Protein AF-A0A7W6EA03-F1 (afdb_monomer)

Organism: NCBI:txid1563671

Foldseek 3Di:
DDFLDPDPPTDDDPVVVVVVVVVQVVQLDPDADQQWFQAPVSRGTAHFDLVQWDWDQDPPRWIKIWGAGPVPRGITMDGHDPSNVVVSVLVVDPVDDPVRPDPPPDPPPPDPDPPDPDDPPLDQSQCVVVLVVVVVVCVVDDPVLNVLLVVLVVVLCVQVVNDHLLPDALVSLLSVLVVLLCLCVDPDPSNDDPVSSVSSLVSVLVVLCVQCPDPSNVPYPPCSSVSNDDDPVSNVPRDDDDPDDDDDLVRLLVVLVPQDDPDLVSLLVSLLSLCCQFFVADPQQSLQDAPVQDDLVQQKGFRQLVRGVHVVSDTDMTRTDPGDCSSSVSNDPVPDPPPNRVVSVPVVPPDDDPPPDDPDD

Solvent-accessible surface area (backbone atoms only — not comparable to full-atom values): 21858 Å² total; per-residue (Å²): 136,74,63,53,55,92,57,84,82,74,45,66,56,65,68,62,52,50,51,51,50,51,53,51,57,62,26,52,51,86,80,68,58,74,54,42,39,66,29,78,74,81,55,32,48,38,68,60,56,70,95,55,55,45,76,46,77,43,88,90,82,39,42,32,39,35,36,50,36,88,89,75,64,39,74,31,71,42,76,48,52,72,65,25,48,56,48,53,53,53,69,70,35,91,88,52,61,91,88,71,82,64,88,85,76,69,87,76,69,86,60,100,56,88,82,66,84,68,70,82,73,87,79,60,43,73,45,48,69,57,52,51,55,47,48,65,68,41,65,86,48,56,69,72,57,44,50,53,38,49,53,33,50,50,51,51,33,62,75,50,75,37,59,51,75,78,72,58,49,63,65,60,36,39,52,52,35,49,53,48,51,48,28,46,68,40,93,55,94,70,42,42,52,71,67,57,47,51,48,40,42,52,41,43,31,56,47,44,61,52,45,46,72,36,91,83,27,60,85,42,69,88,60,45,45,62,47,44,66,76,62,70,66,65,64,64,71,40,77,78,76,78,78,78,89,72,80,51,75,68,56,49,48,54,50,58,70,70,49,64,71,87,46,61,68,34,47,40,51,50,32,52,54,30,46,42,69,33,55,68,52,55,69,62,28,58,76,37,62,54,74,93,30,53,38,77,94,73,42,32,36,50,45,48,28,92,75,24,57,31,79,91,58,50,61,49,76,40,62,53,50,97,62,70,63,71,40,57,64,61,64,44,67,94,76,52,83,77,59,54,67,50,59,72,54,60,74,67,75,68,81,77,77,85,75,86,75,77,90,77,129

Sequence (361 aa):
MQKSDKKQPHLFRGAVVNAFHKQRRARTRIHLRPGEVKCTGCKLAVLLEIDTLSERVVGKGTHMCFGSCPECGAHVQKITSQADRDYFDALRNPNTTDDSLHEEIQEDLGGIGKDQETHPPVVWTANDRLIYKWQNYAGRYDEKTVDRHLSAIRLLEETLNGKAYDQLTNHDIGLMREQLKQSLLAANELQRSKSTVAHTASHLTAFLQWLLKQDGYKRLPSDLPDYLKLPKSVYSASLSRKDKDYPTVKEAEALLLEMPIQNLKDHRSKAIFAMAFLCGLRADTLASLRICHFDPAKELIIQDASIVRAKNGKSLNVNWFPIPKTFSNTVDLSRFDAAPLIAFTVTKEINYGTETDGRIS

Mean predicted aligned error: 15.01 Å

Nearest PDB structures (foldseek):
  1pvq-assembly1_B-2  TM=6.149E-01  e=2.331E-03  Punavirus P1
  1pvp-assembly1_A-2  TM=6.163E-01  e=2.331E-03  Punavirus P1
  1pvr-assembly1_B-2  TM=6.308E-01  e=5.164E-03  Punavirus P1
  1pvp-assembly1_B-2  TM=5.841E-01  e=2.331E-03  Punavirus P1
  2hof-assembly1_A-2  TM=5.939E-01  e=1.573E-02  Punavirus P1

pLDDT: mean 77.68, std 18.56, range [26.69, 97.12]

Structure (mmCIF, N/CA/C/O backbone):
data_AF-A0A7W6EA03-F1
#
_entry.id   AF-A0A7W6EA03-F1
#
loop_
_atom_site.group_PDB
_atom_site.id
_atom_site.type_symbol
_atom_site.label_atom_id
_atom_site.label_alt_id
_atom_site.label_comp_id
_atom_site.label_asym_id
_atom_site.label_entity_id
_atom_site.label_seq_id
_atom_site.pdbx_PDB_ins_code
_atom_site.Cartn_x
_atom_site.Cartn_y
_atom_site.Cartn_z
_atom_site.occupancy
_atom_site.B_iso_or_equiv
_atom_site.auth_seq_id
_atom_site.auth_comp_id
_atom_site.auth_asym_id
_atom_site.auth_atom_id
_atom_site.pdbx_PDB_model_num
ATOM 1 N N . MET A 1 1 ? 1.379 -9.860 26.300 1.00 65.75 1 MET A N 1
ATOM 2 C CA . MET A 1 1 ? 0.446 -9.706 25.157 1.00 65.75 1 MET A CA 1
ATOM 3 C C . MET A 1 1 ? -0.868 -9.139 25.684 1.00 65.75 1 MET A C 1
ATOM 5 O O . MET A 1 1 ? -1.503 -9.791 26.502 1.00 65.75 1 MET A O 1
ATOM 9 N N . GLN A 1 2 ? -1.238 -7.914 25.306 1.00 74.25 2 GLN A N 1
ATOM 10 C CA . GLN A 1 2 ? -2.425 -7.235 25.845 1.00 74.25 2 GLN A CA 1
ATOM 11 C C . GLN A 1 2 ? -3.657 -7.518 24.973 1.00 74.25 2 GLN A C 1
ATOM 13 O O . GLN A 1 2 ? -3.586 -7.414 23.749 1.00 74.25 2 GLN A O 1
ATOM 18 N N . LYS A 1 3 ? -4.774 -7.898 25.604 1.00 81.81 3 LYS A N 1
ATOM 19 C CA . LYS A 1 3 ? -6.069 -8.113 24.935 1.00 81.81 3 LYS A CA 1
ATOM 20 C C . LYS A 1 3 ? -6.701 -6.760 24.599 1.00 81.81 3 LYS A C 1
ATOM 22 O O . LYS A 1 3 ? -6.630 -5.850 25.424 1.00 81.81 3 LYS A O 1
ATOM 27 N N . SER A 1 4 ? -7.362 -6.639 23.446 1.00 81.81 4 SER A N 1
ATOM 28 C CA . SER A 1 4 ? -8.087 -5.410 23.083 1.00 81.81 4 SER A CA 1
ATOM 29 C C . SER A 1 4 ? -9.278 -5.147 24.013 1.00 81.81 4 SER A C 1
ATOM 31 O O . SER A 1 4 ? -9.576 -3.997 24.324 1.00 81.81 4 SER A O 1
ATOM 33 N N . ASP A 1 5 ? -9.942 -6.203 24.490 1.00 84.94 5 ASP A N 1
ATOM 34 C CA . ASP A 1 5 ? -10.992 -6.119 25.504 1.00 84.94 5 ASP A CA 1
ATOM 35 C C . ASP A 1 5 ? -11.129 -7.423 26.315 1.00 84.94 5 ASP A C 1
ATOM 37 O O . ASP A 1 5 ? -10.373 -8.383 26.144 1.00 84.94 5 ASP A O 1
ATOM 41 N N . LYS A 1 6 ? -12.104 -7.453 27.233 1.00 85.81 6 LYS A N 1
ATOM 42 C CA . LYS A 1 6 ? -12.400 -8.618 28.082 1.00 85.81 6 LYS A CA 1
ATOM 43 C C . LYS A 1 6 ? -13.345 -9.640 27.429 1.00 85.81 6 LYS A C 1
ATOM 45 O O . LYS A 1 6 ? -13.601 -10.679 28.030 1.00 85.81 6 LYS A O 1
ATOM 50 N N . LYS A 1 7 ? -13.885 -9.367 26.236 1.00 84.75 7 LYS A N 1
ATOM 51 C CA . LYS A 1 7 ? -14.900 -10.217 25.589 1.00 84.75 7 LYS A CA 1
ATOM 52 C C . LYS A 1 7 ? -14.250 -11.435 24.914 1.00 84.75 7 LYS A C 1
ATOM 54 O O . LYS A 1 7 ? -13.056 -11.424 24.600 1.00 84.75 7 LYS A O 1
ATOM 59 N N . GLN A 1 8 ? -15.045 -12.482 24.691 1.00 80.88 8 GLN A N 1
ATOM 60 C CA . GLN A 1 8 ? -14.646 -13.688 23.959 1.00 80.88 8 GLN A CA 1
ATOM 61 C C . GLN A 1 8 ? -15.314 -13.732 22.566 1.00 80.88 8 GLN A C 1
ATOM 63 O O . GLN A 1 8 ? -16.460 -13.293 22.450 1.00 80.88 8 GLN A O 1
ATOM 68 N N . PRO A 1 9 ? -14.622 -14.215 21.513 1.00 86.56 9 PRO A N 1
ATOM 69 C CA . PRO A 1 9 ? -13.202 -14.585 21.494 1.00 86.56 9 PRO A CA 1
ATOM 70 C C . PRO A 1 9 ? -12.295 -13.370 21.756 1.00 86.56 9 PRO A C 1
ATOM 72 O O . PRO A 1 9 ? -12.668 -12.224 21.466 1.00 86.56 9 PRO A O 1
ATOM 75 N N . HIS A 1 10 ? -11.143 -13.617 22.387 1.00 85.44 10 HIS A N 1
ATOM 76 C CA . HIS A 1 10 ? -10.184 -12.567 22.730 1.00 85.44 10 HIS A CA 1
ATOM 77 C C . HIS A 1 10 ? -9.531 -12.020 21.466 1.00 85.44 10 HIS A C 1
ATOM 79 O O . HIS A 1 10 ? -8.983 -12.777 20.673 1.00 85.44 10 HIS A O 1
ATOM 85 N N . LEU A 1 11 ? -9.568 -10.699 21.303 1.00 85.44 11 LEU A N 1
ATOM 86 C CA . LEU A 1 11 ? -8.958 -10.038 20.159 1.00 85.44 11 LEU A CA 1
ATOM 87 C C . LEU A 1 11 ? -7.581 -9.491 20.536 1.00 85.44 11 LEU A C 1
ATOM 89 O O . LEU A 1 11 ? -7.416 -8.856 21.582 1.00 85.44 11 LEU A O 1
ATOM 93 N N . PHE A 1 12 ? -6.616 -9.723 19.652 1.00 83.44 12 PHE A N 1
ATOM 94 C CA . PHE A 1 12 ? -5.260 -9.202 19.746 1.00 83.44 12 PHE A CA 1
ATOM 95 C C . PHE A 1 12 ? -4.896 -8.488 18.448 1.00 83.44 12 PHE A C 1
ATOM 97 O O . PHE A 1 12 ? -5.299 -8.899 17.360 1.00 83.44 12 PHE A O 1
ATOM 104 N N . ARG A 1 13 ? -4.092 -7.429 18.543 1.00 78.38 13 ARG A N 1
ATOM 105 C CA . ARG A 1 13 ? -3.570 -6.741 17.359 1.00 78.38 13 ARG A CA 1
ATOM 106 C C . ARG A 1 13 ? -2.431 -7.538 16.737 1.00 78.38 13 ARG A C 1
ATOM 108 O O . ARG A 1 13 ? -1.462 -7.852 17.426 1.00 78.38 13 ARG A O 1
ATOM 115 N N . GLY A 1 14 ? -2.499 -7.762 15.424 1.00 74.88 14 GLY A N 1
ATOM 116 C CA . GLY A 1 14 ? -1.479 -8.499 14.667 1.00 74.88 14 GLY A CA 1
ATOM 117 C C . GLY A 1 14 ? -0.060 -7.962 14.867 1.00 74.88 14 GLY A C 1
ATOM 118 O O . GLY A 1 14 ? 0.856 -8.745 15.069 1.00 74.88 14 GLY A O 1
ATOM 119 N N . ALA A 1 15 ? 0.129 -6.639 14.927 1.00 70.12 15 ALA A N 1
ATOM 120 C CA . ALA A 1 15 ? 1.444 -6.044 15.187 1.00 70.12 15 ALA A CA 1
ATOM 121 C C . ALA A 1 15 ? 2.031 -6.456 16.552 1.00 70.12 15 ALA A C 1
ATOM 123 O O . ALA A 1 15 ? 3.207 -6.797 16.635 1.00 70.12 15 ALA A O 1
ATOM 124 N N . VAL A 1 16 ? 1.206 -6.502 17.605 1.00 72.31 16 VAL A N 1
ATOM 125 C CA . VAL A 1 16 ? 1.626 -6.937 18.950 1.00 72.31 16 VAL A CA 1
ATOM 126 C C . VAL A 1 16 ? 1.934 -8.433 18.963 1.00 72.31 16 VAL A C 1
ATOM 128 O O . VAL A 1 16 ? 2.906 -8.859 19.581 1.00 72.31 16 VAL A O 1
ATOM 131 N N . VAL A 1 17 ? 1.136 -9.229 18.248 1.00 77.12 17 VAL A N 1
ATOM 132 C CA . VAL A 1 17 ? 1.357 -10.674 18.083 1.00 77.12 17 VAL A CA 1
ATOM 133 C C . VAL A 1 17 ? 2.675 -10.926 17.343 1.00 77.12 17 VAL A C 1
ATOM 135 O O . VAL A 1 17 ? 3.517 -11.692 17.803 1.00 77.12 17 VAL A O 1
ATOM 138 N N . ASN A 1 18 ? 2.908 -10.215 16.242 1.00 73.00 18 ASN A N 1
ATOM 139 C CA . ASN A 1 18 ? 4.120 -10.319 15.436 1.00 73.00 18 ASN A CA 1
ATOM 140 C C . ASN A 1 18 ? 5.360 -9.861 16.204 1.00 73.00 18 ASN A C 1
ATOM 142 O O . ASN A 1 18 ? 6.386 -10.539 16.144 1.00 73.00 18 ASN A O 1
ATOM 146 N N . ALA A 1 19 ? 5.268 -8.758 16.952 1.00 72.25 19 ALA A N 1
ATOM 147 C CA . ALA A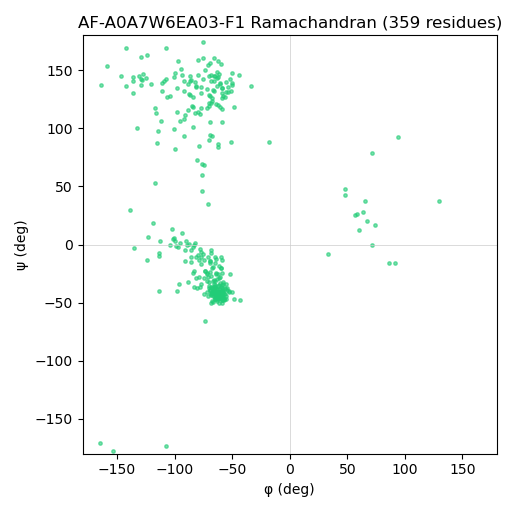 1 19 ? 6.335 -8.296 17.835 1.00 72.25 19 ALA A CA 1
ATOM 148 C C . ALA A 1 19 ? 6.659 -9.355 18.897 1.00 72.25 19 ALA A C 1
ATOM 150 O O . ALA A 1 19 ? 7.821 -9.725 19.057 1.00 72.25 19 ALA A O 1
ATOM 151 N N . PHE A 1 20 ? 5.635 -9.933 19.530 1.00 76.06 20 PHE A N 1
ATOM 152 C CA . PHE A 1 20 ? 5.792 -11.030 20.483 1.00 76.06 20 PHE A CA 1
ATOM 153 C C . PHE A 1 20 ? 6.469 -12.261 19.853 1.00 76.06 20 PHE A C 1
ATOM 155 O O . PHE A 1 20 ? 7.421 -12.797 20.420 1.00 76.06 20 PHE A O 1
ATOM 162 N N . HIS A 1 21 ? 6.064 -12.688 18.652 1.00 74.69 21 HIS A N 1
ATOM 163 C CA . HIS A 1 21 ? 6.721 -13.799 17.951 1.00 74.69 21 HIS A CA 1
ATOM 164 C C . HIS A 1 21 ? 8.147 -13.465 17.505 1.00 74.69 21 HIS A C 1
ATOM 166 O O . HIS A 1 21 ? 9.018 -14.333 17.550 1.00 74.69 21 HIS A O 1
ATOM 172 N N . LYS A 1 22 ? 8.419 -12.230 17.068 1.00 75.00 22 LYS A N 1
ATOM 173 C CA . LYS A 1 22 ? 9.773 -11.773 16.718 1.00 75.00 22 LYS A CA 1
ATOM 174 C C . LYS A 1 22 ? 10.679 -11.816 17.949 1.00 75.00 22 LYS A C 1
ATOM 176 O O . LYS A 1 22 ? 11.756 -12.401 17.877 1.00 75.00 22 LYS A O 1
ATOM 181 N N . GLN A 1 23 ? 10.203 -11.301 19.081 1.00 73.69 23 GLN A N 1
ATOM 182 C CA . GLN A 1 23 ? 10.904 -11.354 20.362 1.00 73.69 23 GLN A CA 1
ATOM 183 C C . GLN A 1 23 ? 11.141 -12.802 20.813 1.00 73.69 23 GLN A C 1
ATOM 185 O O . GLN A 1 23 ? 12.257 -13.158 21.185 1.00 73.69 23 GLN A O 1
ATOM 190 N N . ARG A 1 24 ? 10.134 -13.681 20.707 1.00 75.62 24 ARG A N 1
ATOM 191 C CA . ARG A 1 24 ? 10.306 -15.104 21.035 1.00 75.62 24 ARG A CA 1
ATOM 192 C C . ARG A 1 24 ? 11.316 -15.803 20.134 1.00 75.62 24 ARG A C 1
ATOM 194 O O . ARG A 1 24 ? 12.165 -16.522 20.648 1.00 75.62 24 ARG A O 1
ATOM 201 N N . ARG A 1 25 ? 11.288 -15.561 18.820 1.00 75.75 25 ARG A N 1
ATOM 202 C CA . ARG A 1 25 ? 12.294 -16.098 17.887 1.00 75.75 25 ARG A CA 1
ATOM 203 C C . ARG A 1 25 ? 13.699 -15.601 18.226 1.00 75.75 25 ARG A C 1
ATOM 205 O O . ARG A 1 25 ? 14.623 -16.408 18.262 1.00 75.75 25 ARG A O 1
ATOM 212 N N . ALA A 1 26 ? 13.862 -14.326 18.574 1.00 73.75 26 ALA A N 1
ATOM 213 C CA . ALA A 1 26 ? 15.146 -13.805 19.045 1.00 73.75 26 ALA A CA 1
ATOM 214 C C . ALA A 1 26 ? 15.639 -14.538 20.308 1.00 73.75 26 ALA A C 1
ATOM 216 O O . ALA A 1 26 ? 16.814 -14.874 20.404 1.00 73.75 26 ALA A O 1
ATOM 217 N N . ARG A 1 27 ? 14.740 -14.905 21.227 1.00 73.62 27 ARG A N 1
ATOM 218 C CA . ARG A 1 27 ? 15.073 -15.704 22.420 1.00 73.62 27 ARG A CA 1
ATOM 219 C C . ARG A 1 27 ? 15.311 -17.191 22.135 1.00 73.62 27 ARG A C 1
ATOM 221 O O . ARG A 1 27 ? 15.775 -17.919 23.004 1.00 73.62 27 ARG A O 1
ATOM 228 N N . THR A 1 28 ? 15.049 -17.691 20.929 1.00 72.94 28 THR A N 1
ATOM 229 C CA . THR A 1 28 ? 15.414 -19.074 20.559 1.00 72.94 28 THR A CA 1
ATOM 230 C C . THR A 1 28 ? 16.863 -19.225 20.097 1.00 72.94 28 THR A C 1
ATOM 232 O O . THR A 1 28 ? 17.285 -20.357 19.854 1.00 72.94 28 THR A O 1
ATOM 235 N N . ARG A 1 29 ? 17.645 -18.134 20.057 1.00 68.94 29 ARG A N 1
ATOM 236 C CA . ARG A 1 29 ? 19.073 -18.139 19.697 1.00 68.94 29 ARG A CA 1
ATOM 237 C C . ARG A 1 29 ? 19.869 -19.193 20.485 1.00 68.94 29 ARG A C 1
ATOM 239 O O . ARG A 1 29 ? 19.534 -19.547 21.620 1.00 68.94 29 ARG A O 1
ATOM 246 N N . ILE A 1 30 ? 20.889 -19.729 19.814 1.00 66.44 30 ILE A N 1
ATOM 247 C CA . ILE A 1 30 ? 21.818 -20.739 20.347 1.00 66.44 30 ILE A CA 1
ATOM 248 C C . ILE A 1 30 ? 22.921 -20.059 21.171 1.00 66.44 30 ILE A C 1
ATOM 250 O O . ILE A 1 30 ? 23.316 -20.577 22.208 1.00 66.44 30 ILE A O 1
ATOM 254 N N . HIS A 1 31 ? 23.368 -18.878 20.738 1.00 77.12 31 HIS A N 1
ATOM 255 C CA . HIS A 1 31 ? 24.339 -18.062 21.459 1.00 77.12 31 HIS A CA 1
ATOM 256 C C . HIS A 1 31 ? 23.634 -17.295 22.582 1.00 77.12 31 HIS A C 1
ATOM 258 O O . HIS A 1 31 ? 22.772 -16.460 22.305 1.00 77.12 31 HIS A O 1
ATOM 264 N N . LEU A 1 32 ? 23.983 -17.625 23.826 1.00 77.56 32 LEU A N 1
ATOM 265 C CA . LEU A 1 32 ? 23.470 -16.995 25.043 1.00 77.56 32 LEU A CA 1
ATOM 266 C C . LEU A 1 32 ? 24.384 -15.839 25.451 1.00 77.56 32 LEU A C 1
ATOM 268 O O . LEU A 1 32 ? 25.607 -15.968 25.366 1.00 77.56 32 LEU A O 1
ATOM 272 N N . ARG A 1 33 ? 23.802 -14.739 25.926 1.00 77.94 33 ARG A N 1
ATOM 273 C CA . ARG A 1 33 ? 24.557 -13.652 26.565 1.00 77.94 33 ARG A CA 1
ATOM 274 C C . ARG A 1 33 ? 24.994 -14.062 27.985 1.00 77.94 33 ARG A C 1
ATOM 276 O O . ARG A 1 33 ? 24.410 -14.997 28.552 1.00 77.94 33 ARG A O 1
ATOM 283 N N . PRO A 1 34 ? 26.005 -13.397 28.577 1.00 75.69 34 PRO A N 1
ATOM 284 C CA . PRO A 1 34 ? 26.282 -13.532 30.005 1.00 75.69 34 PRO A CA 1
ATOM 285 C C . PRO A 1 34 ? 25.003 -13.296 30.822 1.00 75.69 34 PRO A C 1
ATOM 287 O O . PRO A 1 34 ? 24.240 -12.382 30.522 1.00 75.69 34 PRO A O 1
ATOM 290 N N . GLY A 1 35 ? 24.716 -14.179 31.778 1.00 75.31 35 GLY A N 1
ATOM 291 C CA . GLY A 1 35 ? 23.491 -14.143 32.588 1.00 75.31 35 GLY A CA 1
ATOM 292 C C . GLY A 1 35 ? 22.263 -14.847 31.987 1.00 75.31 35 GLY A C 1
ATOM 293 O O . GLY A 1 35 ? 21.329 -15.176 32.720 1.00 75.31 35 GLY A O 1
ATOM 294 N N . GLU A 1 36 ? 22.256 -15.165 30.687 1.00 83.00 36 GLU A N 1
ATOM 295 C CA . GLU A 1 36 ? 21.154 -15.906 30.059 1.00 83.00 36 GLU A CA 1
ATOM 296 C C . GLU A 1 36 ? 21.329 -17.425 30.188 1.00 83.00 36 GLU A C 1
ATOM 298 O O . GLU A 1 36 ? 22.415 -17.980 29.990 1.00 83.00 36 GLU A O 1
ATOM 303 N N . VAL A 1 37 ? 20.224 -18.125 30.438 1.00 83.69 37 VAL A N 1
ATOM 304 C CA . VAL A 1 37 ? 20.142 -19.586 30.502 1.00 83.69 37 VAL A CA 1
ATOM 305 C C . VAL A 1 37 ? 19.154 -20.097 29.461 1.00 83.69 37 VAL A C 1
ATOM 307 O O . VAL A 1 37 ? 18.067 -19.549 29.283 1.00 83.69 37 VAL A O 1
ATOM 310 N N . LYS A 1 38 ? 19.499 -21.193 28.778 1.00 85.06 38 LYS A N 1
ATOM 311 C CA . LYS A 1 38 ? 18.553 -21.897 27.909 1.00 85.06 38 LYS A CA 1
ATOM 312 C C . LYS A 1 38 ? 17.614 -22.743 28.765 1.00 85.06 38 LYS A C 1
ATOM 314 O O . LYS A 1 38 ? 18.035 -23.729 29.363 1.00 85.06 38 LYS A O 1
ATOM 319 N N . CYS A 1 39 ? 16.336 -22.388 28.808 1.00 83.62 39 CYS A N 1
ATOM 320 C CA . CYS A 1 39 ? 15.350 -23.180 29.527 1.00 83.62 39 CYS A CA 1
ATOM 321 C C . CYS A 1 39 ? 15.099 -24.515 28.814 1.00 83.62 39 CYS A C 1
ATOM 323 O O . CYS A 1 39 ? 14.781 -24.541 27.627 1.00 83.62 39 CYS A O 1
ATOM 325 N N . THR A 1 40 ? 15.182 -25.627 29.538 1.00 81.62 40 THR A N 1
ATOM 326 C CA . THR A 1 40 ? 14.899 -26.972 29.008 1.00 81.62 40 THR A CA 1
ATOM 327 C C . THR A 1 40 ? 13.409 -27.202 28.742 1.00 81.62 40 THR A C 1
ATOM 329 O O . THR A 1 40 ? 13.067 -27.950 27.831 1.00 81.62 40 THR A O 1
ATOM 332 N N . GLY A 1 41 ? 12.527 -26.520 29.484 1.00 81.69 41 GLY A N 1
ATOM 333 C CA . GLY A 1 41 ? 11.074 -26.573 29.301 1.00 81.69 41 GLY A CA 1
ATOM 334 C C . GLY A 1 41 ? 10.603 -25.812 28.059 1.00 81.69 41 GLY A C 1
ATOM 335 O O . GLY A 1 41 ? 10.108 -26.411 27.108 1.00 81.69 41 GLY A O 1
ATOM 336 N N . CYS A 1 42 ? 10.770 -24.484 28.037 1.00 81.62 42 CYS A N 1
ATOM 337 C CA . CYS A 1 42 ? 10.266 -23.642 26.943 1.00 81.62 42 CYS A CA 1
ATOM 338 C C . CYS A 1 42 ? 11.260 -23.423 25.788 1.00 81.62 42 CYS A C 1
ATOM 340 O O . CYS A 1 42 ? 10.897 -22.805 24.788 1.00 81.62 42 CYS A O 1
ATOM 342 N N . LYS A 1 43 ? 12.507 -23.909 25.901 1.00 81.94 43 LYS A N 1
ATOM 343 C CA . LYS A 1 43 ? 13.594 -23.739 24.910 1.00 81.94 43 LYS A CA 1
ATOM 344 C C . LYS A 1 43 ? 13.983 -22.280 24.625 1.00 81.94 43 LYS A C 1
ATOM 346 O O . LYS A 1 43 ? 14.732 -22.011 23.681 1.00 81.94 43 LYS A O 1
ATOM 351 N N . LEU A 1 44 ? 13.517 -21.330 25.434 1.00 83.94 44 LEU A N 1
ATOM 352 C CA . LEU A 1 44 ? 13.886 -19.918 25.336 1.00 83.94 44 LEU A CA 1
ATOM 353 C C . LEU A 1 44 ? 15.171 -19.645 26.125 1.00 83.94 44 LEU A C 1
ATOM 355 O O . LEU A 1 44 ? 15.407 -20.250 27.168 1.00 83.94 44 LEU A O 1
ATOM 359 N N . ALA A 1 45 ? 15.993 -18.736 25.613 1.00 85.19 45 ALA A N 1
ATOM 360 C CA . ALA A 1 45 ? 17.001 -18.032 26.386 1.00 85.19 45 ALA A CA 1
ATOM 361 C C . ALA A 1 45 ? 16.267 -17.075 27.331 1.00 85.19 45 ALA A C 1
ATOM 363 O O . ALA A 1 45 ? 15.451 -16.262 26.884 1.00 85.19 45 ALA A O 1
ATOM 364 N N . VAL A 1 46 ? 16.495 -17.241 28.629 1.00 81.31 46 VAL A N 1
ATOM 365 C CA . VAL A 1 46 ? 15.867 -16.453 29.689 1.00 81.31 46 VAL A CA 1
ATOM 366 C C . VAL A 1 46 ? 16.936 -15.901 30.613 1.00 81.31 46 VAL A C 1
ATOM 368 O O . VAL A 1 46 ? 17.906 -16.595 30.915 1.00 81.31 46 VAL A O 1
ATOM 371 N N . LEU A 1 47 ? 16.747 -14.664 31.061 1.00 80.12 47 LEU A N 1
ATOM 372 C CA . LEU A 1 47 ? 17.529 -14.101 32.151 1.00 80.12 47 LEU A CA 1
ATOM 373 C C . LEU A 1 47 ? 16.926 -14.598 33.466 1.00 80.12 47 LEU A C 1
ATOM 375 O O . LEU A 1 47 ? 15.701 -14.660 33.599 1.00 80.12 47 LEU A O 1
ATOM 379 N N . LEU A 1 48 ? 17.774 -15.022 34.395 1.00 72.12 48 LEU A N 1
ATOM 380 C CA . LEU A 1 48 ? 17.329 -15.451 35.715 1.00 72.12 48 LEU A CA 1
ATOM 381 C C . LEU A 1 48 ? 17.110 -14.234 36.612 1.00 72.12 48 LEU A C 1
ATOM 383 O O . LEU A 1 48 ? 17.952 -13.342 36.648 1.00 72.12 48 LEU A O 1
ATOM 387 N N . GLU A 1 49 ? 16.012 -14.224 37.365 1.00 66.88 49 GLU A N 1
ATOM 388 C CA . GLU A 1 49 ? 15.830 -13.251 38.442 1.00 66.88 49 GLU A CA 1
ATOM 389 C C . GLU A 1 49 ? 16.840 -13.550 39.555 1.00 66.88 49 GLU A C 1
ATOM 391 O O . GLU A 1 49 ? 16.907 -14.683 40.046 1.00 66.88 49 GLU A O 1
ATOM 396 N N . ILE A 1 50 ? 17.625 -12.541 39.941 1.00 67.44 50 ILE A N 1
ATOM 397 C CA . ILE A 1 50 ? 18.745 -12.657 40.894 1.00 67.44 50 ILE A CA 1
ATOM 398 C C . ILE A 1 50 ? 18.275 -13.244 42.228 1.00 67.44 50 ILE A C 1
ATOM 400 O O . ILE A 1 50 ? 18.951 -14.102 42.796 1.00 67.44 50 ILE A O 1
ATOM 404 N N . ASP A 1 51 ? 17.078 -12.858 42.674 1.00 66.94 51 ASP A N 1
ATOM 405 C CA . ASP A 1 51 ? 16.464 -13.319 43.925 1.00 66.94 51 ASP A CA 1
ATOM 406 C C . ASP A 1 51 ? 16.167 -14.824 43.932 1.00 66.94 51 ASP A C 1
ATOM 408 O O . ASP A 1 51 ? 16.108 -15.459 44.984 1.00 66.94 51 ASP A O 1
ATOM 412 N N . THR A 1 52 ? 16.011 -15.423 42.750 1.00 66.62 52 THR A N 1
ATOM 413 C CA . THR A 1 52 ? 15.758 -16.861 42.585 1.00 66.62 52 THR A CA 1
ATOM 414 C C . THR A 1 52 ? 17.027 -17.660 42.281 1.00 66.62 52 THR A C 1
ATOM 416 O O . THR A 1 52 ? 16.967 -18.887 42.150 1.00 66.62 52 THR A O 1
ATOM 419 N N . LEU A 1 53 ? 18.176 -16.983 42.158 1.00 74.81 53 LEU A N 1
ATOM 420 C CA . LEU A 1 53 ? 19.429 -17.570 41.707 1.00 74.81 53 LEU A CA 1
ATOM 421 C C . LEU A 1 53 ? 20.222 -18.160 42.876 1.00 74.81 53 LEU A C 1
ATOM 423 O O . LEU A 1 53 ? 20.726 -17.452 43.751 1.00 74.81 53 LEU A O 1
ATOM 427 N N . SER A 1 54 ? 20.396 -19.480 42.838 1.00 76.69 54 SER A N 1
ATOM 428 C CA . SER A 1 54 ? 21.267 -20.216 43.757 1.00 76.69 54 SER A CA 1
ATOM 429 C C . SER A 1 54 ? 22.480 -20.763 43.014 1.00 76.69 54 SER A C 1
ATOM 431 O O . SER A 1 54 ? 22.348 -21.353 41.944 1.00 76.69 54 SER A O 1
ATOM 433 N N . GLU A 1 55 ? 23.674 -20.567 43.567 1.00 78.19 55 GLU A N 1
ATOM 434 C CA . GLU A 1 55 ? 24.925 -21.050 42.979 1.00 78.19 55 GLU A CA 1
ATOM 435 C C . GLU A 1 55 ? 25.495 -22.202 43.808 1.00 78.19 55 GLU A C 1
ATOM 437 O O . GLU A 1 55 ? 25.434 -22.197 45.040 1.00 78.19 55 GLU A O 1
ATOM 442 N N . ARG A 1 56 ? 26.046 -23.215 43.137 1.00 81.25 56 ARG A N 1
ATOM 443 C CA . ARG A 1 56 ? 26.805 -24.293 43.776 1.00 81.25 56 ARG A CA 1
ATOM 444 C C . ARG A 1 56 ? 28.063 -24.594 42.980 1.00 81.25 56 ARG A C 1
ATOM 446 O O . ARG A 1 56 ? 28.051 -24.600 41.751 1.00 81.25 56 ARG A O 1
ATOM 453 N N . VAL A 1 57 ? 29.132 -24.924 43.696 1.00 79.38 57 VAL A N 1
ATOM 454 C CA 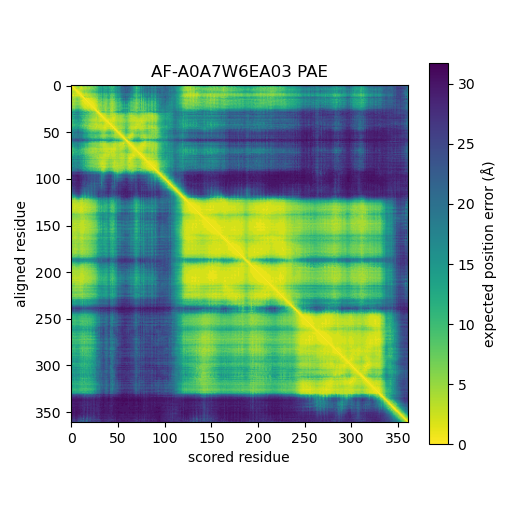. VAL A 1 57 ? 30.348 -25.471 43.093 1.00 79.38 57 VAL A CA 1
ATOM 455 C C . VAL A 1 57 ? 30.163 -26.976 42.925 1.00 79.38 57 VAL A C 1
ATOM 457 O O . VAL A 1 57 ? 29.974 -27.709 43.895 1.00 79.38 57 VAL A O 1
ATOM 460 N N . VAL A 1 58 ? 30.198 -27.434 41.681 1.00 74.62 58 VAL A N 1
ATOM 461 C CA . VAL A 1 58 ? 30.190 -28.846 41.298 1.00 74.62 58 VAL A CA 1
ATOM 462 C C . VAL A 1 58 ? 31.648 -29.299 41.107 1.00 74.62 58 VAL A C 1
ATOM 464 O O . VAL A 1 58 ? 32.529 -28.487 40.817 1.00 74.62 58 VAL A O 1
ATOM 467 N N . GLY A 1 59 ? 31.932 -30.585 41.348 1.00 65.25 59 GLY A N 1
ATOM 468 C CA . GLY A 1 59 ? 33.291 -31.142 41.451 1.00 65.25 59 GLY A CA 1
ATOM 469 C C . GLY A 1 59 ? 34.287 -30.662 40.380 1.00 65.25 59 GLY A C 1
ATOM 470 O O . GLY A 1 59 ? 33.920 -30.452 39.228 1.00 65.25 59 GLY A O 1
ATOM 471 N N . LYS A 1 60 ? 35.565 -30.522 40.776 1.00 69.88 60 LYS A N 1
ATOM 472 C CA . LYS A 1 60 ? 36.649 -29.839 40.029 1.00 69.88 60 LYS A CA 1
ATOM 473 C C . LYS A 1 60 ? 36.446 -28.320 39.850 1.00 69.88 60 LYS A C 1
ATOM 475 O O . LYS A 1 60 ? 36.788 -27.778 38.806 1.00 69.88 60 LYS A O 1
ATOM 480 N N . GLY A 1 61 ? 35.900 -27.629 40.856 1.00 74.69 61 GLY A N 1
ATOM 481 C CA . GLY A 1 61 ? 35.853 -26.156 40.888 1.00 74.69 61 GLY A CA 1
ATOM 482 C C . GLY A 1 61 ? 34.953 -25.513 39.826 1.00 74.69 61 GLY A C 1
ATOM 483 O O . GLY A 1 61 ? 35.134 -24.346 39.496 1.00 74.69 61 GLY A O 1
ATOM 484 N N . THR A 1 62 ? 34.006 -26.266 39.260 1.00 80.06 62 THR A N 1
ATOM 485 C CA . THR A 1 62 ? 33.084 -25.761 38.236 1.00 80.06 62 THR A CA 1
ATOM 486 C C . THR A 1 62 ? 31.879 -25.118 38.908 1.00 80.06 62 THR A C 1
ATOM 488 O O . THR A 1 62 ? 31.235 -25.740 39.748 1.00 80.06 62 THR A O 1
ATOM 491 N N . HIS A 1 63 ? 31.548 -23.890 38.532 1.00 82.88 63 HIS A N 1
ATOM 492 C CA . HIS A 1 63 ? 30.414 -23.165 39.095 1.00 82.88 63 HIS A CA 1
ATOM 493 C C . HIS A 1 63 ? 29.135 -23.459 38.305 1.00 82.88 63 HIS A C 1
ATOM 495 O O . HIS A 1 63 ? 29.152 -23.548 37.076 1.00 82.88 63 HIS A O 1
ATOM 501 N N . MET A 1 64 ? 28.020 -23.652 39.007 1.00 85.56 64 MET A N 1
ATOM 502 C CA . MET A 1 64 ? 26.717 -23.902 38.399 1.00 85.56 64 MET A CA 1
ATOM 503 C C . MET A 1 64 ? 25.644 -23.080 39.103 1.00 85.56 64 MET A C 1
ATOM 505 O O . MET A 1 64 ? 25.541 -23.117 40.330 1.00 85.56 64 MET A O 1
ATOM 509 N N . CYS A 1 65 ? 24.827 -22.369 38.328 1.00 84.62 65 CYS A N 1
ATOM 510 C CA . CYS A 1 65 ? 23.656 -21.669 38.837 1.00 84.62 65 CYS A CA 1
ATOM 511 C C . CYS A 1 65 ? 22.379 -22.469 38.577 1.00 84.62 65 CYS A C 1
ATOM 513 O O . CYS A 1 65 ? 22.256 -23.173 37.570 1.00 84.62 65 CYS A O 1
ATOM 515 N N . PHE A 1 66 ? 21.431 -22.327 39.496 1.00 84.12 66 PHE A N 1
ATOM 516 C CA . PHE A 1 66 ? 20.101 -22.913 39.458 1.00 84.12 66 PHE A CA 1
ATOM 517 C C . PHE A 1 66 ? 19.069 -21.820 39.707 1.00 84.12 66 PHE A C 1
ATOM 519 O O . PHE A 1 66 ? 19.269 -20.951 40.558 1.00 84.12 66 PHE A O 1
ATOM 526 N N . GLY A 1 67 ? 17.946 -21.901 39.006 1.00 85.19 67 GLY A N 1
ATOM 527 C CA . GLY A 1 67 ? 16.832 -20.979 39.183 1.00 85.19 67 GLY A CA 1
ATOM 528 C C . GLY A 1 67 ? 15.557 -21.501 38.540 1.00 85.19 67 GLY A C 1
ATOM 529 O O . GLY A 1 67 ? 15.483 -22.649 38.088 1.00 85.19 67 GLY A O 1
ATOM 530 N N . SER A 1 68 ? 14.550 -20.638 38.484 1.00 83.25 68 SER A N 1
ATOM 531 C CA . SER A 1 68 ? 13.282 -20.928 37.815 1.00 83.25 68 SER A CA 1
ATOM 532 C C . SER A 1 68 ? 13.149 -20.074 36.562 1.00 83.25 68 SER A C 1
ATOM 534 O O . SER A 1 68 ? 13.491 -18.896 36.554 1.00 83.25 68 SER A O 1
ATOM 536 N N . CYS A 1 69 ? 12.651 -20.664 35.479 1.00 82.31 69 CYS A N 1
ATOM 537 C CA . CYS A 1 69 ? 12.378 -19.924 34.256 1.00 82.31 69 CYS A CA 1
ATOM 538 C C . CYS A 1 69 ? 11.206 -18.950 34.481 1.00 82.31 69 CYS A C 1
ATOM 540 O O . CYS A 1 69 ? 10.101 -19.429 34.743 1.00 82.31 69 CYS A O 1
ATOM 542 N N . PRO A 1 70 ? 11.373 -17.630 34.280 1.00 79.06 70 PRO A N 1
ATOM 543 C CA . PRO A 1 70 ? 10.290 -16.661 34.489 1.00 79.06 70 PRO A CA 1
ATOM 544 C C . PRO A 1 70 ? 9.129 -16.829 33.491 1.00 79.06 70 PRO A C 1
ATOM 546 O O . PRO A 1 70 ? 8.013 -16.386 33.732 1.00 79.06 70 PRO A O 1
ATOM 549 N N . GLU A 1 71 ? 9.365 -17.503 32.360 1.00 79.31 71 GLU A N 1
ATOM 550 C CA . GLU A 1 71 ? 8.355 -17.696 31.310 1.00 79.31 71 GLU A CA 1
ATOM 551 C C . GLU A 1 71 ? 7.480 -18.941 31.517 1.00 79.31 71 GLU A C 1
ATOM 553 O O . GLU A 1 71 ? 6.329 -18.957 31.084 1.00 79.31 71 GLU A O 1
ATOM 558 N N . CYS A 1 72 ? 8.018 -20.016 32.101 1.00 81.94 72 CYS A N 1
ATOM 559 C CA . CYS A 1 72 ? 7.296 -21.294 32.210 1.00 81.94 72 CYS A CA 1
ATOM 560 C C . CYS A 1 72 ? 7.389 -21.972 33.580 1.00 81.94 72 CYS A C 1
ATOM 562 O O . CYS A 1 72 ? 6.799 -23.033 33.763 1.00 81.94 72 CYS A O 1
ATOM 564 N N . GLY A 1 73 ? 8.143 -21.407 34.523 1.00 81.44 73 GLY A N 1
ATOM 565 C CA . GLY A 1 73 ? 8.340 -21.960 35.863 1.00 81.44 73 GLY A CA 1
ATOM 566 C C . GLY A 1 73 ? 9.213 -23.217 35.925 1.00 81.44 73 GLY A C 1
ATOM 567 O O . GLY A 1 73 ? 9.436 -23.741 37.010 1.00 81.44 73 GLY A O 1
ATOM 568 N N . ALA A 1 74 ? 9.720 -23.722 34.794 1.00 84.38 74 ALA A N 1
ATOM 569 C CA . ALA A 1 74 ? 10.594 -24.892 34.789 1.00 84.38 74 ALA A CA 1
ATOM 570 C C . ALA A 1 74 ? 11.930 -24.592 35.482 1.00 84.38 74 ALA A C 1
ATOM 572 O O . ALA A 1 74 ? 12.478 -23.496 35.339 1.00 84.38 74 ALA A O 1
ATOM 573 N N . HIS A 1 75 ? 12.480 -25.591 36.171 1.00 84.50 75 HIS A N 1
ATOM 574 C CA . HIS A 1 75 ? 13.810 -25.495 36.759 1.00 84.50 75 HIS A CA 1
ATOM 575 C C . HIS A 1 75 ? 14.870 -25.378 35.660 1.00 84.50 75 HIS A C 1
ATOM 577 O O . HIS A 1 75 ? 14.857 -26.139 34.687 1.00 84.50 75 HIS A O 1
ATOM 583 N N . VAL A 1 76 ? 15.786 -24.426 35.808 1.00 84.88 76 VAL A N 1
ATOM 584 C CA . VAL A 1 76 ? 16.881 -24.206 34.863 1.00 84.88 76 VAL A CA 1
ATOM 585 C C . VAL A 1 76 ? 18.215 -24.252 35.589 1.00 84.88 76 VAL A C 1
ATOM 587 O O . VAL A 1 76 ? 18.332 -23.790 36.721 1.00 84.88 76 VAL A O 1
ATOM 590 N N . GLN A 1 77 ? 19.215 -24.813 34.914 1.00 85.06 77 GLN A N 1
ATOM 591 C CA . GLN A 1 77 ? 20.580 -24.916 35.414 1.00 85.06 77 GLN A CA 1
ATOM 592 C C . GLN A 1 77 ? 21.571 -24.556 34.305 1.00 85.06 77 GLN A C 1
ATOM 594 O O . GLN A 1 77 ? 21.363 -24.929 33.146 1.00 85.06 77 GLN A O 1
ATOM 599 N N . LYS A 1 78 ? 22.643 -23.840 34.646 1.00 84.62 78 LYS A N 1
ATOM 600 C CA . LYS A 1 78 ? 23.717 -23.470 33.712 1.00 84.62 78 LYS A CA 1
ATOM 601 C C . LYS A 1 78 ? 25.066 -23.539 34.417 1.00 84.62 78 LYS A C 1
ATOM 603 O O . LYS A 1 78 ? 25.206 -23.058 35.536 1.00 84.62 78 LYS A O 1
ATOM 608 N N . ILE A 1 79 ? 26.062 -24.110 33.741 1.00 84.56 79 ILE A N 1
ATOM 609 C CA . ILE A 1 79 ? 27.466 -23.972 34.146 1.00 84.56 79 ILE A CA 1
ATOM 610 C C . ILE A 1 79 ? 27.875 -22.524 33.884 1.00 84.56 79 ILE A C 1
ATOM 612 O O . ILE A 1 79 ? 27.797 -22.066 32.742 1.00 84.56 79 ILE A O 1
ATOM 616 N N . THR A 1 80 ? 28.266 -21.803 34.927 1.00 82.06 80 THR A N 1
ATOM 617 C CA . THR A 1 80 ? 28.558 -20.373 34.849 1.00 82.06 80 THR A CA 1
ATOM 618 C C . THR A 1 80 ? 30.012 -20.135 34.457 1.00 82.06 80 THR A C 1
ATOM 620 O O . THR A 1 80 ? 30.947 -20.696 35.031 1.00 82.06 80 THR A O 1
ATOM 623 N N . SER A 1 81 ? 30.208 -19.289 33.448 1.00 82.44 81 SER A N 1
ATOM 624 C CA . SER A 1 81 ? 31.525 -18.751 33.103 1.00 82.44 81 SER A CA 1
ATOM 625 C C . SER A 1 81 ? 31.959 -17.669 34.104 1.00 82.44 81 SER A C 1
ATOM 627 O O . SER A 1 81 ? 31.194 -17.278 34.987 1.00 82.44 81 SER A O 1
ATOM 629 N N . GLN A 1 82 ? 33.195 -17.168 33.995 1.00 80.44 82 GLN A N 1
ATOM 630 C CA . GLN A 1 82 ? 33.611 -15.984 34.762 1.00 80.44 82 GLN A CA 1
ATOM 631 C C . GLN A 1 82 ? 32.715 -14.776 34.432 1.00 80.44 82 GLN A C 1
ATOM 633 O O . GLN A 1 82 ? 32.168 -14.181 35.347 1.00 80.44 82 GLN A O 1
ATOM 638 N N . ALA A 1 83 ? 32.439 -14.527 33.147 1.00 78.31 83 ALA A N 1
ATOM 639 C CA . ALA A 1 83 ? 31.569 -13.433 32.707 1.00 78.31 83 ALA A CA 1
ATOM 640 C C . ALA A 1 83 ? 30.121 -13.549 33.224 1.00 78.31 83 ALA A C 1
ATOM 642 O O . ALA A 1 83 ? 29.494 -12.538 33.521 1.00 78.31 83 ALA A O 1
ATOM 643 N N . ASP A 1 84 ? 29.580 -14.768 33.354 1.00 76.44 84 ASP A N 1
ATOM 644 C CA . ASP A 1 84 ? 28.259 -14.968 33.969 1.00 76.44 84 ASP A CA 1
ATOM 645 C C . ASP A 1 84 ? 28.263 -14.579 35.453 1.00 76.44 84 ASP A C 1
ATOM 647 O O . ASP A 1 84 ? 27.306 -13.979 35.931 1.00 76.44 84 ASP A O 1
ATOM 651 N N . ARG A 1 85 ? 29.331 -14.919 36.181 1.00 77.94 85 ARG A N 1
ATOM 652 C CA . ARG A 1 85 ? 29.464 -14.609 37.611 1.00 77.94 85 ARG A CA 1
ATOM 653 C C . ARG A 1 85 ? 29.677 -13.120 37.844 1.00 77.94 85 ARG A C 1
ATOM 655 O O . ARG A 1 85 ? 28.965 -12.551 38.658 1.00 77.94 85 ARG A O 1
ATOM 662 N N . ASP A 1 86 ? 30.546 -12.491 37.057 1.00 79.19 86 ASP A N 1
ATOM 663 C CA . ASP A 1 86 ? 30.772 -11.043 37.108 1.00 79.19 86 ASP A CA 1
ATOM 664 C C . ASP A 1 86 ? 29.463 -10.274 36.837 1.00 79.19 86 ASP A C 1
ATOM 666 O O . ASP A 1 86 ? 29.159 -9.293 37.515 1.00 79.19 86 ASP A O 1
ATOM 670 N N . TYR A 1 87 ? 28.642 -10.762 35.897 1.00 77.19 87 TYR A N 1
ATOM 671 C CA . TYR A 1 87 ? 27.316 -10.209 35.611 1.00 77.19 87 TYR A CA 1
ATOM 672 C C . TYR A 1 87 ? 26.344 -10.367 36.793 1.00 77.19 87 TYR A C 1
ATOM 674 O O . TYR A 1 87 ? 25.677 -9.408 37.180 1.00 77.19 87 TYR A O 1
ATOM 682 N N . PHE A 1 88 ? 26.268 -11.556 37.403 1.00 75.75 88 PHE A N 1
ATOM 683 C CA . PHE A 1 88 ? 25.405 -11.778 38.568 1.00 75.75 88 PHE A CA 1
ATOM 684 C C . PHE A 1 88 ? 25.856 -10.990 39.805 1.00 75.75 88 PHE A C 1
ATOM 686 O O . PHE A 1 88 ? 25.005 -10.508 40.550 1.00 75.75 88 PHE A O 1
ATOM 693 N N . ASP A 1 89 ? 27.161 -10.833 40.026 1.00 75.44 89 ASP A N 1
ATOM 694 C CA . ASP A 1 89 ? 27.707 -10.058 41.144 1.00 75.44 89 ASP A CA 1
ATOM 695 C C . ASP A 1 89 ? 27.457 -8.556 40.970 1.00 75.44 89 ASP A C 1
ATOM 697 O O . ASP A 1 89 ? 27.074 -7.884 41.931 1.00 75.44 89 ASP A O 1
ATOM 701 N N . ALA A 1 90 ? 27.582 -8.033 39.744 1.00 69.31 90 ALA A N 1
ATOM 702 C CA . ALA A 1 90 ? 27.221 -6.651 39.428 1.00 69.31 90 ALA A CA 1
ATOM 703 C C . ALA A 1 90 ? 25.736 -6.369 39.715 1.00 69.31 90 ALA A C 1
ATOM 705 O O . ALA A 1 90 ? 25.395 -5.335 40.283 1.00 69.31 90 ALA A O 1
ATOM 706 N N . LEU A 1 91 ? 24.860 -7.322 39.395 1.00 64.88 91 LEU A N 1
ATOM 707 C CA . LEU A 1 91 ? 23.424 -7.231 39.653 1.00 64.88 91 LEU A CA 1
ATOM 708 C C . LEU A 1 91 ? 23.037 -7.366 41.141 1.00 64.88 91 LEU A C 1
ATOM 710 O O . LEU A 1 91 ? 22.002 -6.853 41.558 1.00 64.88 91 LEU A O 1
ATOM 714 N N . ARG A 1 92 ? 23.854 -8.038 41.964 1.00 69.88 92 ARG A N 1
ATOM 715 C CA . ARG A 1 92 ? 23.658 -8.133 43.427 1.00 69.88 92 ARG A CA 1
ATOM 716 C C . ARG A 1 92 ? 24.076 -6.861 44.169 1.00 69.88 92 ARG A C 1
ATOM 718 O O . ARG A 1 92 ? 23.803 -6.747 45.364 1.00 69.88 92 ARG A O 1
ATOM 725 N N . ASN A 1 93 ? 24.755 -5.926 43.502 1.00 61.97 93 ASN A N 1
ATOM 726 C CA . ASN A 1 93 ? 25.206 -4.682 44.108 1.00 61.97 93 ASN A CA 1
ATOM 727 C C . ASN A 1 93 ? 24.063 -3.640 44.128 1.00 61.97 93 ASN A C 1
ATOM 729 O O . ASN A 1 93 ? 23.684 -3.133 43.072 1.00 61.97 93 ASN A O 1
ATOM 733 N N . PRO A 1 94 ? 23.543 -3.254 45.310 1.00 53.41 94 PRO A N 1
ATOM 734 C CA . PRO A 1 94 ? 22.409 -2.334 45.433 1.00 53.41 94 PRO A CA 1
ATOM 735 C C . PRO A 1 94 ? 22.720 -0.887 45.004 1.00 53.41 94 PRO A C 1
ATOM 737 O O . PRO A 1 94 ? 21.806 -0.068 44.951 1.00 53.41 94 PRO A O 1
ATOM 740 N N . ASN A 1 95 ? 23.984 -0.559 44.703 1.00 47.97 95 ASN A N 1
ATOM 741 C CA . ASN A 1 95 ? 24.404 0.767 44.229 1.00 47.97 95 ASN A CA 1
ATOM 742 C C . ASN A 1 95 ? 24.500 0.888 42.696 1.00 47.97 95 ASN A C 1
ATOM 744 O O . ASN A 1 95 ? 24.866 1.951 42.195 1.00 47.97 95 ASN A O 1
ATOM 748 N N . THR A 1 96 ? 24.181 -0.168 41.950 1.00 41.97 96 THR A N 1
ATOM 749 C CA . THR A 1 96 ? 24.089 -0.158 40.484 1.00 41.97 96 THR A CA 1
ATOM 750 C C . THR A 1 96 ? 22.629 -0.342 40.093 1.00 41.97 96 THR A C 1
ATOM 752 O O . THR A 1 96 ? 22.072 -1.423 40.243 1.00 41.97 96 THR A O 1
ATOM 755 N N . THR A 1 97 ? 21.978 0.730 39.639 1.00 41.47 97 THR A N 1
ATOM 756 C CA . THR A 1 97 ? 20.635 0.652 39.050 1.00 41.47 97 THR A CA 1
ATOM 757 C C . THR A 1 97 ? 20.666 -0.196 37.777 1.00 41.47 97 THR A C 1
ATOM 759 O O . THR A 1 97 ? 21.637 -0.132 37.026 1.00 41.47 97 THR A O 1
ATOM 762 N N . ASP A 1 98 ? 19.601 -0.968 37.543 1.00 45.19 98 ASP A N 1
ATOM 763 C CA . ASP A 1 98 ? 19.421 -1.901 36.410 1.00 45.19 98 ASP A CA 1
ATOM 764 C C . ASP A 1 98 ? 19.675 -1.232 35.035 1.00 45.19 98 ASP A C 1
ATOM 766 O O . ASP A 1 98 ? 20.124 -1.872 34.088 1.00 45.19 98 ASP A O 1
ATOM 770 N N . ASP A 1 99 ? 19.493 0.093 34.961 1.00 39.94 99 ASP A N 1
ATOM 771 C CA . ASP A 1 99 ? 19.729 0.929 33.775 1.00 39.94 99 ASP A CA 1
ATOM 772 C C . ASP A 1 99 ? 21.209 1.303 33.525 1.00 39.94 99 ASP A C 1
ATOM 774 O O . ASP A 1 99 ? 21.530 1.859 32.476 1.00 39.94 99 ASP A O 1
ATOM 778 N N . SER A 1 100 ? 22.135 1.032 34.454 1.00 38.75 100 SER A N 1
ATOM 779 C CA . SER A 1 100 ? 23.524 1.536 34.383 1.00 38.75 100 SER A CA 1
ATOM 780 C C . SER A 1 100 ? 24.543 0.535 33.828 1.00 38.75 100 SER A C 1
ATOM 782 O O . SER A 1 100 ? 25.730 0.854 33.729 1.00 38.75 100 SER A O 1
ATOM 784 N N . LEU A 1 101 ? 24.125 -0.684 33.480 1.00 37.19 101 LEU A N 1
ATOM 785 C CA . LEU A 1 101 ? 25.021 -1.726 32.977 1.00 37.19 101 LEU A CA 1
ATOM 786 C C . LEU A 1 101 ? 24.948 -1.809 31.441 1.00 37.19 101 LEU A C 1
ATOM 788 O O . LEU A 1 101 ? 24.298 -2.680 30.871 1.00 37.19 101 LEU A O 1
ATOM 792 N N . HIS A 1 102 ? 25.715 -0.903 30.818 1.00 34.72 102 HIS A N 1
ATOM 793 C CA . HIS A 1 102 ? 26.239 -0.916 29.439 1.00 34.72 102 HIS A CA 1
ATOM 794 C C . HIS A 1 102 ? 25.441 -0.188 28.340 1.00 34.72 102 HIS A C 1
ATOM 796 O O . HIS A 1 102 ? 24.677 -0.788 27.588 1.00 34.72 102 HIS A O 1
ATOM 802 N N . GLU A 1 103 ? 25.803 1.082 28.121 1.00 36.38 103 GLU A N 1
ATOM 803 C CA . GLU A 1 103 ? 25.549 1.835 26.877 1.00 36.38 103 GLU A CA 1
ATOM 804 C C . GLU A 1 103 ? 26.300 1.263 25.645 1.00 36.38 103 GLU A C 1
ATOM 806 O O . GLU A 1 103 ? 26.001 1.632 24.514 1.00 36.38 103 GLU A O 1
ATOM 811 N N . GLU A 1 104 ? 27.243 0.325 25.812 1.00 33.81 104 GLU A N 1
ATOM 812 C CA . GLU A 1 104 ? 28.126 -0.152 24.725 1.00 33.81 104 GLU A CA 1
ATOM 813 C C . GLU A 1 104 ? 27.642 -1.406 23.963 1.00 33.81 104 GLU A C 1
ATOM 815 O O . GLU A 1 104 ? 28.374 -1.957 23.142 1.00 33.81 104 GLU A O 1
ATOM 820 N N . ILE A 1 105 ? 26.399 -1.862 24.164 1.00 41.12 105 ILE A N 1
ATOM 821 C CA . ILE A 1 105 ? 25.791 -2.936 23.345 1.00 41.12 105 ILE A CA 1
ATOM 822 C C . ILE A 1 105 ? 24.572 -2.390 22.594 1.00 41.12 105 ILE A C 1
ATOM 824 O O . ILE A 1 105 ? 23.464 -2.923 22.667 1.00 41.12 105 ILE A O 1
ATOM 828 N N . GLN A 1 106 ? 24.763 -1.295 21.863 1.00 34.62 106 GLN A N 1
ATOM 829 C CA . GLN A 1 106 ? 23.765 -0.812 20.916 1.00 34.62 106 GLN A CA 1
ATOM 830 C C . GLN A 1 106 ? 23.723 -1.764 19.704 1.00 34.62 106 GLN A C 1
ATOM 832 O O . GLN A 1 106 ? 24.702 -1.908 18.975 1.00 34.62 106 GLN A O 1
ATOM 837 N N . GLU A 1 107 ? 22.575 -2.413 19.464 1.00 39.53 107 GLU A N 1
ATOM 838 C CA . GLU A 1 107 ? 22.245 -3.103 18.199 1.00 39.53 107 GLU A CA 1
ATOM 839 C C . GLU A 1 107 ? 21.995 -2.084 17.060 1.00 39.53 107 GLU A C 1
ATOM 841 O O . GLU A 1 107 ? 21.150 -2.322 16.198 1.00 39.53 107 GLU A O 1
ATOM 846 N N . ASP A 1 108 ? 22.704 -0.950 17.021 1.00 41.12 108 ASP A N 1
ATOM 847 C CA . ASP A 1 108 ? 22.615 -0.037 15.880 1.00 41.12 108 ASP A CA 1
ATOM 848 C C . ASP A 1 108 ? 23.506 -0.554 14.741 1.00 41.12 108 ASP A C 1
ATOM 850 O O . ASP A 1 108 ? 24.606 -0.083 14.445 1.00 41.12 108 ASP A O 1
ATOM 854 N N . LEU A 1 109 ? 23.031 -1.635 14.125 1.00 39.41 109 LEU A N 1
ATOM 855 C CA . LEU A 1 109 ? 23.446 -2.014 12.788 1.00 39.41 109 LEU A CA 1
ATOM 856 C C . LEU A 1 109 ? 22.860 -0.975 11.843 1.00 39.41 109 LEU A C 1
ATOM 858 O O . LEU A 1 109 ? 21.725 -1.160 11.413 1.00 39.41 109 LEU A O 1
ATOM 862 N N . GLY A 1 110 ? 23.662 0.048 11.526 1.00 36.34 110 GLY A N 1
ATOM 863 C CA . GLY A 1 110 ? 23.382 1.128 10.577 1.00 36.34 110 GLY A CA 1
ATOM 864 C C . GLY A 1 110 ? 22.250 0.804 9.607 1.00 36.34 110 GLY A C 1
ATOM 865 O O . GLY A 1 110 ? 22.457 0.244 8.523 1.00 36.34 110 GLY A O 1
ATOM 866 N N . GLY A 1 111 ? 21.038 1.129 10.042 1.00 34.72 111 GLY A N 1
ATOM 867 C CA . GLY A 1 111 ? 19.828 0.955 9.280 1.00 34.72 111 GLY A CA 1
ATOM 868 C C . GLY A 1 111 ? 19.676 2.155 8.369 1.00 34.72 111 GLY A C 1
ATOM 869 O O . GLY A 1 111 ? 19.644 3.297 8.808 1.00 34.72 111 GLY A O 1
ATOM 870 N N . ILE A 1 112 ? 19.505 1.925 7.070 1.00 38.81 112 ILE A N 1
ATOM 871 C CA . ILE A 1 112 ? 18.941 2.945 6.177 1.00 38.81 112 ILE A CA 1
ATOM 872 C C . ILE A 1 112 ? 17.421 2.980 6.432 1.00 38.81 112 ILE A C 1
ATOM 874 O O . ILE A 1 112 ? 16.604 2.638 5.580 1.00 38.81 112 ILE A O 1
ATOM 878 N N . GLY A 1 113 ? 17.038 3.284 7.666 1.00 40.84 113 GLY A N 1
ATOM 879 C CA . GLY A 1 113 ? 15.680 3.361 8.176 1.00 40.84 113 GLY A CA 1
ATOM 880 C C . GLY A 1 113 ? 15.655 4.466 9.220 1.00 40.84 113 GLY A C 1
ATOM 881 O O . GLY A 1 113 ? 16.652 4.711 9.881 1.00 40.84 113 GLY A O 1
ATOM 882 N N . LYS A 1 114 ? 14.558 5.218 9.321 1.00 35.16 114 LYS A N 1
ATOM 883 C CA . LYS A 1 114 ? 14.450 6.252 10.354 1.00 35.16 114 LYS A CA 1
ATOM 884 C C . LYS A 1 114 ? 14.376 5.556 11.723 1.00 35.16 114 LYS A C 1
ATOM 886 O O . LYS A 1 114 ? 13.278 5.217 12.151 1.00 35.16 114 LYS A O 1
ATOM 891 N N . ASP A 1 115 ? 15.517 5.374 12.384 1.00 35.31 115 ASP A N 1
ATOM 892 C CA . ASP A 1 115 ? 15.661 4.891 13.767 1.00 35.31 115 ASP A CA 1
ATOM 893 C C . ASP A 1 115 ? 15.321 5.992 14.778 1.00 35.31 115 ASP A C 1
ATOM 895 O O . ASP A 1 115 ? 16.030 6.236 15.749 1.00 35.31 115 ASP A O 1
ATOM 899 N N . GLN A 1 116 ? 14.217 6.706 14.557 1.00 41.09 116 GLN A N 1
ATOM 900 C CA . GLN A 1 116 ? 13.618 7.384 15.693 1.00 41.09 116 GLN A CA 1
ATOM 901 C C . GLN A 1 116 ? 12.891 6.310 16.484 1.00 41.09 116 GLN A C 1
ATOM 903 O O . GLN A 1 116 ? 11.954 5.698 15.967 1.00 41.09 116 GLN A O 1
ATOM 908 N N . GLU A 1 117 ? 13.328 6.090 17.725 1.00 38.34 117 GLU A N 1
ATOM 909 C CA . GLU A 1 117 ? 12.510 5.481 18.766 1.00 38.34 117 GLU A CA 1
ATOM 910 C C . GLU A 1 117 ? 11.186 6.246 18.823 1.00 38.34 117 GLU A C 1
ATOM 912 O O . GLU A 1 117 ? 11.019 7.254 19.507 1.00 38.34 117 GLU A O 1
ATOM 917 N N . THR A 1 118 ? 10.224 5.809 18.016 1.00 42.91 118 THR A N 1
ATOM 918 C CA . THR A 1 118 ? 8.853 6.267 18.124 1.00 42.91 118 THR A CA 1
ATOM 919 C C . THR A 1 118 ? 8.409 5.868 19.515 1.00 42.91 118 THR A C 1
ATOM 921 O O . THR A 1 118 ? 8.395 4.670 19.816 1.00 42.91 118 THR A O 1
ATOM 924 N N . HIS A 1 119 ? 8.058 6.854 20.348 1.00 43.59 119 HIS A N 1
ATOM 925 C CA . HIS A 1 119 ? 7.311 6.637 21.584 1.00 43.59 119 HIS A CA 1
ATOM 926 C C . HIS A 1 119 ? 6.332 5.471 21.397 1.00 43.59 119 HIS A C 1
ATOM 928 O O . HIS A 1 119 ? 5.695 5.413 20.335 1.00 43.59 119 HIS A O 1
ATOM 934 N N . PRO A 1 120 ? 6.210 4.547 22.373 1.00 52.00 120 PRO A N 1
ATOM 935 C CA . PRO A 1 120 ? 5.351 3.380 22.228 1.00 52.00 120 PRO A CA 1
ATOM 936 C C . PRO A 1 120 ? 3.984 3.859 21.729 1.00 52.00 120 PRO A C 1
ATOM 938 O O . PRO A 1 120 ? 3.373 4.709 22.385 1.00 52.00 120 PRO A O 1
ATOM 941 N N . PRO A 1 121 ? 3.549 3.419 20.532 1.00 62.88 121 PRO A N 1
ATOM 942 C CA . PRO A 1 121 ? 2.426 4.042 19.854 1.00 62.88 121 PRO A CA 1
ATOM 943 C C . PRO A 1 121 ? 1.217 3.969 20.773 1.00 62.88 121 PRO A C 1
ATOM 945 O O . PRO A 1 121 ? 0.905 2.895 21.287 1.00 62.88 121 PRO A O 1
ATOM 948 N N . VAL A 1 122 ? 0.556 5.102 21.010 1.00 71.50 122 VAL A N 1
ATOM 949 C CA . VAL A 1 122 ? -0.625 5.133 21.874 1.00 71.50 122 VAL A CA 1
ATOM 950 C C . VAL A 1 122 ? -1.671 4.179 21.290 1.00 71.50 122 VAL A C 1
ATOM 952 O O . VAL A 1 122 ? -2.120 4.328 20.153 1.00 71.50 122 VAL A O 1
ATOM 955 N N . VAL A 1 123 ? -2.015 3.134 22.047 1.00 75.81 123 VAL A N 1
ATOM 956 C CA . VAL A 1 123 ? -2.841 2.024 21.558 1.00 75.81 123 VAL A CA 1
ATOM 957 C C . VAL A 1 123 ? -4.307 2.252 21.928 1.00 75.81 123 VAL A C 1
ATOM 959 O O . VAL A 1 123 ? -4.713 2.044 23.067 1.00 75.81 123 VAL A O 1
ATOM 962 N N . TRP A 1 124 ? -5.133 2.606 20.942 1.00 85.44 124 TRP A N 1
ATOM 963 C CA . TRP A 1 124 ? -6.572 2.843 21.137 1.00 85.44 124 TRP A CA 1
ATOM 964 C C . TRP A 1 124 ? -7.433 1.596 20.915 1.00 85.44 124 TRP A C 1
ATOM 966 O O . TRP A 1 124 ? -7.829 1.312 19.790 1.00 85.44 124 TRP A O 1
ATOM 976 N N . THR A 1 125 ? -7.760 0.825 21.950 1.00 87.31 125 THR A N 1
ATOM 977 C CA . THR A 1 125 ? -8.436 -0.476 21.752 1.00 87.31 125 THR A CA 1
ATOM 978 C C . THR A 1 125 ? -9.952 -0.403 21.531 1.00 87.31 125 THR A C 1
ATOM 980 O O . THR A 1 125 ? -10.551 -1.400 21.120 1.00 87.31 125 THR A O 1
ATOM 983 N N . ALA A 1 126 ? -10.578 0.760 21.748 1.00 89.25 126 ALA A N 1
ATOM 984 C CA . ALA A 1 126 ? -12.035 0.930 21.750 1.00 89.25 126 ALA A CA 1
ATOM 985 C C . ALA A 1 126 ? -12.723 0.435 20.463 1.00 89.25 126 ALA A C 1
ATOM 987 O O . ALA A 1 126 ? -13.778 -0.198 20.531 1.00 89.25 126 ALA A O 1
ATOM 988 N N . ASN A 1 127 ? -12.111 0.654 19.294 1.00 92.56 127 ASN A N 1
ATOM 989 C CA . ASN A 1 127 ? -12.706 0.288 18.005 1.00 92.56 127 ASN A CA 1
ATOM 990 C C . ASN A 1 127 ? -12.174 -1.034 17.430 1.00 92.56 127 ASN A C 1
ATOM 992 O O . ASN A 1 127 ? -12.580 -1.425 16.336 1.00 92.56 127 ASN A O 1
ATOM 996 N N . ASP A 1 128 ? -11.299 -1.764 18.131 1.00 91.25 128 ASP A N 1
ATOM 997 C CA . ASP A 1 128 ? -10.598 -2.917 17.547 1.00 91.25 128 ASP A CA 1
ATOM 998 C C . ASP A 1 128 ? -11.555 -4.014 17.056 1.00 91.25 128 ASP A C 1
ATOM 1000 O O . ASP A 1 128 ? -11.327 -4.601 15.999 1.00 91.25 128 ASP A O 1
ATOM 1004 N N . ARG A 1 129 ? -12.673 -4.255 17.755 1.00 91.62 129 ARG A N 1
ATOM 1005 C CA . ARG A 1 129 ? -13.689 -5.220 17.294 1.00 91.62 129 ARG A CA 1
ATOM 1006 C C . ARG A 1 129 ? -14.382 -4.787 16.011 1.00 91.62 129 ARG A C 1
ATOM 1008 O O . ARG A 1 129 ? -14.672 -5.623 15.159 1.00 91.62 129 ARG A O 1
ATOM 1015 N N . LEU A 1 130 ? -14.668 -3.497 15.877 1.00 94.06 130 LEU A N 1
ATOM 1016 C CA . LEU A 1 130 ? -15.259 -2.955 14.661 1.00 94.06 130 LEU A CA 1
ATOM 1017 C C . LEU A 1 130 ? -14.257 -3.023 13.506 1.00 94.06 130 LEU A C 1
ATOM 1019 O O . LEU A 1 130 ? -14.621 -3.424 12.406 1.00 94.06 130 LEU A O 1
ATOM 1023 N N . ILE A 1 131 ? -12.991 -2.702 13.769 1.00 93.81 131 ILE A N 1
ATOM 1024 C CA . ILE A 1 131 ? -11.911 -2.787 12.784 1.00 93.81 131 ILE A CA 1
ATOM 1025 C C . ILE A 1 131 ? -11.671 -4.242 12.362 1.00 93.81 131 ILE A C 1
ATOM 1027 O O . ILE A 1 131 ? -11.434 -4.502 11.186 1.00 93.81 131 ILE A O 1
ATOM 1031 N N . TYR A 1 132 ? -11.791 -5.210 13.273 1.00 93.00 132 TYR A N 1
ATOM 1032 C CA . TYR A 1 132 ? -11.768 -6.635 12.935 1.00 93.00 132 TYR A CA 1
ATOM 1033 C C . TYR A 1 132 ? -12.942 -7.027 12.020 1.00 93.00 132 TYR A C 1
ATOM 1035 O O . TYR A 1 132 ? -12.735 -7.647 10.978 1.00 93.00 132 TYR A O 1
ATOM 1043 N N . LYS A 1 133 ? -14.171 -6.589 12.333 1.00 94.00 133 LYS A N 1
ATOM 1044 C CA . LYS A 1 133 ? -15.330 -6.784 11.440 1.00 94.00 133 LYS A CA 1
ATOM 1045 C C . LYS A 1 133 ? -15.105 -6.156 10.062 1.00 94.00 133 LYS A C 1
ATOM 1047 O O . LYS A 1 133 ? -15.452 -6.758 9.048 1.00 94.00 133 LYS A O 1
ATOM 1052 N N . TRP A 1 134 ? -14.511 -4.965 10.023 1.00 95.69 134 TRP A N 1
ATOM 1053 C CA . TRP A 1 134 ? -14.176 -4.289 8.775 1.00 95.69 134 TRP A CA 1
ATOM 1054 C C . TRP A 1 134 ? -13.123 -5.061 7.972 1.00 95.69 134 TRP A C 1
ATOM 1056 O O . TRP A 1 134 ? -13.287 -5.198 6.766 1.00 95.69 134 TRP A O 1
ATOM 1066 N N . GLN A 1 135 ? -12.094 -5.625 8.613 1.00 93.94 135 GLN A N 1
ATOM 1067 C CA . GLN A 1 135 ? -11.087 -6.459 7.941 1.00 93.94 135 GLN A CA 1
ATOM 1068 C C . GLN A 1 135 ? -11.710 -7.697 7.291 1.00 93.94 135 GLN A C 1
ATOM 1070 O O . GLN A 1 135 ? -11.406 -7.990 6.138 1.00 93.94 135 GLN A O 1
ATOM 1075 N N . ASN A 1 136 ? -12.650 -8.360 7.971 1.00 93.56 136 ASN A N 1
ATOM 1076 C CA . ASN A 1 136 ? -13.386 -9.485 7.389 1.00 93.56 136 ASN A CA 1
ATOM 1077 C C . ASN A 1 136 ? -14.184 -9.057 6.144 1.00 93.56 136 ASN A C 1
ATOM 1079 O O . ASN A 1 136 ? -14.172 -9.749 5.130 1.00 93.56 136 ASN A O 1
ATOM 1083 N N . TYR A 1 137 ? -14.827 -7.884 6.182 1.00 93.69 137 TYR A N 1
ATOM 1084 C CA . TYR A 1 137 ? -15.482 -7.298 5.005 1.00 93.69 137 TYR A CA 1
ATOM 1085 C C . TYR A 1 137 ? -14.483 -6.915 3.896 1.00 93.69 137 TYR A C 1
ATOM 1087 O O . TYR A 1 137 ? -14.768 -7.053 2.704 1.00 93.69 137 TYR A O 1
ATOM 1095 N N . ALA A 1 138 ? -13.306 -6.427 4.280 1.00 93.25 138 ALA A N 1
ATOM 1096 C CA . ALA A 1 138 ? -12.248 -5.999 3.380 1.00 93.25 138 ALA A CA 1
ATOM 1097 C C . ALA A 1 138 ? -11.463 -7.166 2.760 1.00 93.25 138 ALA A C 1
ATOM 1099 O O . ALA A 1 138 ? -10.698 -6.920 1.834 1.00 93.25 138 ALA A O 1
ATOM 1100 N N . GLY A 1 139 ? -11.697 -8.418 3.177 1.00 87.81 139 GLY A N 1
ATOM 1101 C CA . GLY A 1 139 ? -11.018 -9.613 2.651 1.00 87.81 139 GLY A CA 1
ATOM 1102 C C . GLY A 1 139 ? -11.201 -9.867 1.147 1.00 87.81 139 GLY A C 1
ATOM 1103 O O . GLY A 1 139 ? -10.508 -10.690 0.566 1.00 87.81 139 GLY A O 1
ATOM 1104 N N . ARG A 1 140 ? -12.107 -9.134 0.491 1.00 87.94 140 ARG A N 1
ATOM 1105 C CA . ARG A 1 140 ? -12.245 -9.088 -0.976 1.00 87.94 140 ARG A CA 1
ATOM 1106 C C . ARG A 1 140 ? -11.152 -8.278 -1.689 1.00 87.94 140 ARG A C 1
ATOM 1108 O O . ARG A 1 140 ? -11.087 -8.300 -2.915 1.00 87.94 140 ARG A O 1
ATOM 1115 N N . TYR A 1 141 ? -10.377 -7.488 -0.952 1.00 88.94 141 TYR A N 1
ATOM 1116 C CA . TYR A 1 141 ? -9.292 -6.669 -1.479 1.00 88.94 141 TYR A CA 1
ATOM 1117 C C . TYR A 1 141 ? -7.941 -7.368 -1.310 1.00 88.94 141 TYR A C 1
ATOM 1119 O O . TYR A 1 141 ? -7.768 -8.202 -0.429 1.00 88.94 141 TYR A O 1
ATOM 1127 N N . ASP A 1 142 ? -6.966 -6.965 -2.125 1.00 87.00 142 ASP A N 1
ATOM 1128 C CA . ASP A 1 142 ? -5.562 -7.338 -1.934 1.00 87.00 142 ASP A CA 1
ATOM 1129 C C . ASP A 1 142 ? -5.026 -6.815 -0.590 1.00 87.00 142 ASP A C 1
ATOM 1131 O O . ASP A 1 142 ? -5.385 -5.712 -0.164 1.00 87.00 142 ASP A O 1
ATOM 1135 N N . GLU A 1 143 ? -4.120 -7.562 0.044 1.00 87.75 143 GLU A N 1
ATOM 1136 C CA . GLU A 1 143 ? -3.548 -7.234 1.357 1.00 87.75 143 GLU A CA 1
ATOM 1137 C C . GLU A 1 143 ? -2.969 -5.816 1.416 1.00 87.75 143 GLU A C 1
ATOM 1139 O O . GLU A 1 143 ? -3.218 -5.084 2.374 1.00 87.75 143 GLU A O 1
ATOM 1144 N N . LYS A 1 144 ? -2.275 -5.364 0.360 1.00 86.19 144 LYS A N 1
ATOM 1145 C CA . LYS A 1 144 ? -1.710 -4.004 0.315 1.00 86.19 144 LYS A CA 1
ATOM 1146 C C . LYS A 1 144 ? -2.800 -2.942 0.288 1.00 86.19 144 LYS A C 1
ATOM 1148 O O . LYS A 1 144 ? -2.597 -1.829 0.761 1.00 86.19 144 LYS A O 1
ATOM 1153 N N . THR A 1 145 ? -3.955 -3.259 -0.289 1.00 89.31 145 THR A N 1
ATOM 1154 C CA . THR A 1 145 ? -5.110 -2.354 -0.303 1.00 89.31 145 THR A CA 1
ATOM 1155 C C . THR A 1 145 ? -5.762 -2.306 1.074 1.00 89.31 145 THR A C 1
ATOM 1157 O O . THR A 1 145 ? -6.070 -1.215 1.556 1.00 89.31 145 THR A O 1
ATOM 1160 N N . VAL A 1 146 ? -5.917 -3.460 1.732 1.00 92.69 146 VAL A N 1
ATOM 1161 C CA . VAL A 1 146 ? -6.412 -3.534 3.115 1.00 92.69 146 VAL A CA 1
ATOM 1162 C C . VAL A 1 146 ? -5.514 -2.714 4.042 1.00 92.69 146 VAL A C 1
ATOM 1164 O O . VAL A 1 146 ? -6.022 -1.876 4.783 1.00 92.69 146 VAL A O 1
ATOM 1167 N N . ASP A 1 147 ? -4.194 -2.860 3.929 1.00 90.50 147 ASP A N 1
ATOM 1168 C CA . ASP A 1 147 ? -3.210 -2.118 4.722 1.00 90.50 147 ASP A CA 1
ATOM 1169 C C . ASP A 1 147 ? -3.323 -0.592 4.545 1.00 90.50 147 ASP A C 1
ATOM 1171 O O . ASP A 1 147 ? -3.300 0.167 5.517 1.00 90.50 147 ASP A O 1
ATOM 1175 N N . ARG A 1 148 ? -3.559 -0.115 3.314 1.00 92.75 148 ARG A N 1
ATOM 1176 C CA . ARG A 1 148 ? -3.776 1.319 3.037 1.00 92.75 148 ARG A CA 1
ATOM 1177 C C . ARG A 1 148 ? -5.044 1.861 3.682 1.00 92.75 148 ARG A C 1
ATOM 1179 O O . ARG A 1 148 ? -5.031 2.972 4.214 1.00 92.75 148 ARG A O 1
ATOM 1186 N N . HIS A 1 149 ? -6.124 1.089 3.656 1.00 95.62 149 HIS A N 1
ATOM 1187 C CA . HIS A 1 149 ? -7.347 1.446 4.364 1.00 95.62 149 HIS A CA 1
ATOM 1188 C C . HIS A 1 149 ? -7.148 1.423 5.885 1.00 95.62 149 HIS A C 1
ATOM 1190 O O . HIS A 1 149 ? -7.556 2.372 6.549 1.00 95.62 149 HIS A O 1
ATOM 1196 N N . LEU A 1 150 ? -6.489 0.398 6.435 1.00 93.81 150 LEU A N 1
ATOM 1197 C CA . LEU A 1 150 ? -6.192 0.311 7.868 1.00 93.81 150 LEU A CA 1
ATOM 1198 C C . LEU A 1 150 ? -5.332 1.481 8.334 1.00 93.81 150 LEU A C 1
ATOM 1200 O O . LEU A 1 150 ? -5.660 2.101 9.337 1.00 93.81 150 LEU A O 1
ATOM 1204 N N . SER A 1 151 ? -4.295 1.837 7.577 1.00 92.31 151 SER A N 1
ATOM 1205 C CA . SER A 1 151 ? -3.461 3.011 7.852 1.00 92.31 151 SER A CA 1
ATOM 1206 C C . SER A 1 151 ? -4.293 4.296 7.919 1.00 92.31 151 SER A C 1
ATOM 1208 O O . SER A 1 151 ? -4.100 5.118 8.810 1.00 92.31 151 SER A O 1
ATOM 1210 N N . ALA A 1 152 ? -5.254 4.466 7.005 1.00 94.94 152 ALA A N 1
ATOM 1211 C CA . ALA A 1 152 ? -6.153 5.617 7.013 1.00 94.94 152 ALA A CA 1
ATOM 1212 C C . ALA A 1 152 ? -7.104 5.607 8.226 1.00 94.94 152 ALA A C 1
ATOM 1214 O O . ALA A 1 152 ? -7.295 6.644 8.854 1.00 94.94 152 ALA A O 1
ATOM 1215 N N . ILE A 1 153 ? -7.662 4.444 8.582 1.00 95.31 153 ILE A N 1
ATOM 1216 C CA . ILE A 1 153 ? -8.532 4.267 9.756 1.00 95.31 153 ILE A CA 1
ATOM 1217 C C . ILE A 1 153 ? -7.762 4.551 11.053 1.00 95.31 153 ILE A C 1
ATOM 1219 O O . ILE A 1 153 ? -8.263 5.271 11.910 1.00 95.31 153 ILE A O 1
ATOM 1223 N N . ARG A 1 154 ? -6.531 4.045 11.192 1.00 92.06 154 ARG A N 1
ATOM 1224 C CA . ARG A 1 154 ? -5.690 4.304 12.371 1.00 92.06 154 ARG A CA 1
ATOM 1225 C C . ARG A 1 154 ? -5.300 5.774 12.483 1.00 92.06 154 ARG A C 1
ATOM 1227 O O . ARG A 1 154 ? -5.385 6.320 13.574 1.00 92.06 154 ARG A O 1
ATOM 1234 N N . LEU A 1 155 ? -5.015 6.441 11.363 1.00 92.50 155 LEU A N 1
ATOM 1235 C CA . LEU A 1 155 ? -4.823 7.891 11.353 1.00 92.50 155 LEU A CA 1
ATOM 1236 C C . LEU A 1 155 ? -6.061 8.633 11.888 1.00 92.50 155 LEU A C 1
ATOM 1238 O O . LEU A 1 155 ? -5.907 9.574 12.653 1.00 92.50 155 LEU A O 1
ATOM 1242 N N . LEU A 1 156 ? -7.280 8.202 11.536 1.00 94.69 156 LEU A N 1
ATOM 1243 C CA . LEU A 1 156 ? -8.509 8.783 12.096 1.00 94.69 156 LEU A CA 1
ATOM 1244 C C . LEU A 1 156 ? -8.622 8.544 13.610 1.00 94.69 156 LEU A C 1
ATOM 1246 O O . LEU A 1 156 ? -9.061 9.434 14.330 1.00 94.69 156 LEU A O 1
ATOM 1250 N N . GLU A 1 157 ? -8.248 7.365 14.114 1.00 93.56 157 GLU A N 1
ATOM 1251 C CA . GLU A 1 157 ? -8.229 7.129 15.566 1.00 93.56 157 GLU A CA 1
ATOM 1252 C C . GLU A 1 157 ? -7.226 8.023 16.283 1.00 93.56 157 GLU A C 1
ATOM 1254 O O . GLU A 1 157 ? -7.544 8.548 17.344 1.00 93.56 157 GLU A O 1
ATOM 1259 N N . GLU A 1 158 ? -6.041 8.205 15.705 1.00 92.12 158 GLU A N 1
ATOM 1260 C CA . GLU A 1 158 ? -5.016 9.102 16.236 1.00 92.12 158 GLU A CA 1
ATOM 1261 C C . GLU A 1 158 ? -5.520 10.547 16.281 1.00 92.12 158 GLU A C 1
ATOM 1263 O O . GLU A 1 158 ? -5.414 11.185 17.322 1.00 92.12 158 GLU A O 1
ATOM 1268 N N . THR A 1 159 ? -6.144 11.035 15.204 1.00 92.31 159 THR A N 1
ATOM 1269 C CA . THR A 1 159 ? -6.754 12.375 15.140 1.00 92.31 159 THR A CA 1
ATOM 1270 C C . THR A 1 159 ? -7.823 12.601 16.207 1.00 92.31 159 THR A C 1
ATOM 1272 O O . THR A 1 159 ? -8.006 13.721 16.677 1.00 92.31 159 THR A O 1
ATOM 1275 N N . LEU A 1 160 ? -8.563 11.550 16.563 1.00 94.00 160 LEU A N 1
ATOM 1276 C CA . LEU A 1 160 ? -9.678 11.616 17.507 1.00 94.00 160 LEU A CA 1
ATOM 1277 C C . LEU A 1 160 ? -9.312 11.091 18.900 1.00 94.00 160 LEU A C 1
ATOM 1279 O O . LEU A 1 160 ? -10.210 10.819 19.697 1.00 94.00 160 LEU A O 1
ATOM 1283 N N . ASN A 1 161 ? -8.022 10.897 19.187 1.00 91.81 161 ASN A N 1
ATOM 1284 C CA . ASN A 1 161 ? -7.506 10.365 20.451 1.00 91.81 161 ASN A CA 1
ATOM 1285 C C . ASN A 1 161 ? -8.244 9.094 20.919 1.00 91.81 161 ASN A C 1
ATOM 1287 O O . ASN A 1 161 ? -8.617 8.953 22.083 1.00 91.81 161 ASN A O 1
ATOM 1291 N N . GLY A 1 162 ? -8.518 8.180 19.987 1.00 89.88 162 GLY A N 1
ATOM 1292 C CA . GLY A 1 162 ? -9.158 6.899 20.277 1.00 89.88 162 GLY A CA 1
ATOM 1293 C C . GLY A 1 162 ? -10.652 6.961 20.590 1.00 89.88 162 GLY A C 1
ATOM 1294 O O . GLY A 1 162 ? -11.186 5.990 21.133 1.00 89.88 162 GLY A O 1
ATOM 1295 N N . LYS A 1 163 ? -11.342 8.059 20.250 1.00 93.81 163 LYS A N 1
ATOM 1296 C CA . LYS A 1 163 ? -12.800 8.177 20.395 1.00 93.81 163 LYS A CA 1
ATOM 1297 C C . LYS A 1 163 ? -13.524 6.974 19.776 1.00 93.81 163 LYS A C 1
ATOM 1299 O O . LYS A 1 163 ? -13.200 6.517 18.674 1.00 93.81 163 LYS A O 1
ATOM 1304 N N . ALA A 1 164 ? -14.531 6.476 20.490 1.00 94.06 164 ALA A N 1
ATOM 1305 C CA . ALA A 1 164 ? -15.353 5.370 20.026 1.00 94.06 164 ALA A CA 1
ATOM 1306 C C . ALA A 1 164 ? -16.191 5.787 18.805 1.00 94.06 164 ALA A C 1
ATOM 1308 O O . ALA A 1 164 ? -16.824 6.846 18.788 1.00 94.06 164 ALA A O 1
ATOM 1309 N N . TYR A 1 165 ? -16.195 4.953 17.763 1.00 94.62 165 TYR A N 1
ATOM 1310 C CA . TYR A 1 165 ? -16.817 5.309 16.485 1.00 94.62 165 TYR A CA 1
ATOM 1311 C C . TYR A 1 165 ? -18.349 5.392 16.520 1.00 94.62 165 TYR A C 1
ATOM 1313 O O . TYR A 1 165 ? -18.959 5.938 15.606 1.00 94.62 165 TYR A O 1
ATOM 1321 N N . ASP A 1 166 ? -18.992 4.873 17.563 1.00 93.44 166 ASP A N 1
ATOM 1322 C CA . ASP A 1 166 ? -20.442 4.947 17.769 1.00 93.44 166 ASP A CA 1
ATOM 1323 C C . ASP A 1 166 ? -20.908 6.316 18.296 1.00 93.44 166 ASP A C 1
ATOM 1325 O O . ASP A 1 166 ? -22.115 6.536 18.430 1.00 93.44 166 ASP A O 1
ATOM 1329 N N . GLN A 1 167 ? -19.959 7.216 18.576 1.00 93.56 167 GLN A N 1
ATOM 1330 C CA . GLN A 1 167 ? -20.153 8.587 19.056 1.00 93.56 167 GLN A CA 1
ATOM 1331 C C . GLN A 1 167 ? -19.581 9.633 18.081 1.00 93.56 167 GLN A C 1
ATOM 1333 O O . GLN A 1 167 ? -19.306 10.770 18.475 1.00 93.56 167 GLN A O 1
ATOM 1338 N N . LEU A 1 168 ? -19.347 9.253 16.820 1.00 94.69 168 LEU A N 1
ATOM 1339 C CA . LEU A 1 168 ? -18.835 10.176 15.807 1.00 94.69 168 LEU A CA 1
ATOM 1340 C C . LEU A 1 168 ? -19.841 11.282 15.491 1.00 94.69 168 LEU A C 1
ATOM 1342 O O . LEU A 1 168 ? -21.042 11.058 15.358 1.00 94.69 168 LEU A O 1
ATOM 1346 N N . THR A 1 169 ? -19.313 12.484 15.314 1.00 94.75 169 THR A N 1
ATOM 1347 C CA . THR A 1 169 ? -20.060 13.685 14.950 1.00 94.75 169 THR A CA 1
ATOM 1348 C C . THR A 1 169 ? -19.493 14.301 13.676 1.00 94.75 169 THR A C 1
ATOM 1350 O O . THR A 1 169 ? -18.348 14.051 13.290 1.00 94.75 169 THR A O 1
ATOM 1353 N N . ASN A 1 170 ? -20.274 15.175 13.041 1.00 94.00 170 ASN A N 1
ATOM 1354 C CA . ASN A 1 170 ? -19.827 15.917 11.859 1.00 94.00 170 ASN A CA 1
ATOM 1355 C C . ASN A 1 170 ? -18.613 16.814 12.168 1.00 94.00 170 ASN A C 1
ATOM 1357 O O . ASN A 1 170 ? -17.763 17.028 11.303 1.00 94.00 170 ASN A O 1
ATOM 1361 N N . HIS A 1 171 ? -18.490 17.286 13.415 1.00 94.12 171 HIS A N 1
ATOM 1362 C CA . HIS A 1 171 ? -17.327 18.041 13.877 1.00 94.12 171 HIS A CA 1
ATOM 1363 C C . HIS A 1 171 ? -16.049 17.192 13.855 1.00 94.12 171 HIS A C 1
ATOM 1365 O O . HIS A 1 171 ? -15.038 17.646 13.327 1.00 94.12 171 HIS A O 1
ATOM 1371 N N . ASP A 1 172 ? -16.109 15.943 14.329 1.00 95.12 172 ASP A N 1
ATOM 1372 C CA . ASP A 1 172 ? -14.952 15.034 14.361 1.00 95.12 172 ASP A CA 1
ATOM 1373 C C . ASP A 1 172 ? -14.395 14.772 12.951 1.00 95.12 172 ASP A C 1
ATOM 1375 O O . ASP A 1 172 ? -13.187 14.825 12.715 1.00 95.12 172 ASP A O 1
ATOM 1379 N N . ILE A 1 173 ? -15.276 14.544 11.970 1.00 95.62 173 ILE A N 1
ATOM 1380 C CA . ILE A 1 173 ? -14.853 14.360 10.572 1.00 95.62 173 ILE A CA 1
ATOM 1381 C C . ILE A 1 173 ? -14.333 15.674 9.975 1.00 95.62 173 ILE A C 1
ATOM 1383 O O . ILE A 1 173 ? -13.396 15.670 9.174 1.00 95.62 173 ILE A O 1
ATOM 1387 N N . GLY A 1 174 ? -14.890 16.809 10.403 1.00 93.88 174 GLY A N 1
ATOM 1388 C CA . GLY A 1 174 ? -14.366 18.134 10.091 1.00 93.88 174 GLY A CA 1
ATOM 1389 C C . GLY A 1 174 ? -12.925 18.337 10.575 1.00 93.88 174 GLY A C 1
ATOM 1390 O O . GLY A 1 174 ? -12.111 18.854 9.806 1.00 93.88 174 GLY A O 1
ATOM 1391 N N . LEU A 1 175 ? -12.589 17.878 11.788 1.00 94.69 175 LEU A N 1
ATOM 1392 C CA . LEU A 1 175 ? -11.220 17.901 12.324 1.00 94.69 175 LEU A CA 1
ATOM 1393 C C . LEU A 1 175 ? -10.276 17.058 11.463 1.00 94.69 175 LEU A C 1
ATOM 1395 O O . LEU A 1 175 ? -9.215 17.535 11.062 1.00 94.69 175 LEU A O 1
ATOM 1399 N N . MET A 1 176 ? -10.698 15.847 11.086 1.00 95.06 176 MET A N 1
ATOM 1400 C CA . MET A 1 176 ? -9.928 14.993 10.177 1.00 95.06 176 MET A CA 1
ATOM 1401 C C . MET A 1 176 ? -9.678 15.671 8.824 1.00 95.06 176 MET A C 1
ATOM 1403 O O . MET A 1 176 ? -8.561 15.640 8.302 1.00 95.06 176 MET A O 1
ATOM 1407 N N . ARG A 1 177 ? -10.697 16.318 8.246 1.00 94.06 177 ARG A N 1
ATOM 1408 C CA . ARG A 1 177 ? -10.543 17.075 6.997 1.00 94.06 177 ARG A CA 1
ATOM 1409 C C . ARG A 1 177 ? -9.532 18.211 7.151 1.00 94.06 177 ARG A C 1
ATOM 1411 O O . ARG A 1 177 ? -8.709 18.399 6.254 1.00 94.06 177 ARG A O 1
ATOM 1418 N N . GLU A 1 178 ? -9.583 18.965 8.248 1.00 92.06 178 GLU A N 1
ATOM 1419 C CA . GLU A 1 178 ? -8.633 20.057 8.475 1.00 92.06 178 GLU A CA 1
ATOM 1420 C C . GLU A 1 178 ? -7.212 19.523 8.678 1.00 92.06 178 GLU A C 1
ATOM 1422 O O . GLU A 1 178 ? -6.289 20.054 8.069 1.00 92.06 178 GLU A O 1
ATOM 1427 N N . GLN A 1 179 ? -7.023 18.411 9.394 1.00 91.94 179 GLN A N 1
ATOM 1428 C CA . GLN A 1 179 ? -5.711 17.768 9.512 1.00 91.94 179 GLN A CA 1
ATOM 1429 C C . GLN A 1 179 ? -5.168 17.306 8.150 1.00 91.94 179 GLN A C 1
ATOM 1431 O O . GLN A 1 179 ? -3.989 17.499 7.845 1.00 91.94 179 GLN A O 1
ATOM 1436 N N . LEU A 1 180 ? -6.015 16.734 7.286 1.00 92.25 180 LEU A N 1
ATOM 1437 C CA . LEU A 1 180 ? -5.624 16.378 5.918 1.00 92.25 180 LEU A CA 1
ATOM 1438 C C . LEU A 1 180 ? -5.204 17.609 5.106 1.00 92.25 180 LEU A C 1
ATOM 1440 O O . LEU A 1 180 ? -4.189 17.568 4.407 1.00 92.25 180 LEU A O 1
ATOM 1444 N N . LYS A 1 181 ? -5.946 18.711 5.226 1.00 90.38 181 LYS A N 1
ATOM 1445 C CA . LYS A 1 181 ? -5.636 19.986 4.570 1.00 90.38 181 LYS A CA 1
ATOM 1446 C C . LYS A 1 181 ? -4.336 20.600 5.092 1.00 90.38 181 LYS A C 1
ATOM 1448 O O . LYS A 1 181 ? -3.501 21.001 4.287 1.00 90.38 181 LYS A O 1
ATOM 1453 N N . GLN A 1 182 ? -4.124 20.618 6.404 1.00 88.69 182 GLN A N 1
ATOM 1454 C CA . GLN A 1 182 ? -2.881 21.083 7.020 1.00 88.69 182 GLN A CA 1
ATOM 1455 C C . GLN A 1 182 ? -1.691 20.242 6.556 1.00 88.69 182 GLN A C 1
ATOM 1457 O O . GLN A 1 182 ? -0.676 20.801 6.157 1.00 88.69 182 GLN A O 1
ATOM 1462 N N . SER A 1 183 ? -1.840 18.913 6.487 1.00 87.44 183 SER A N 1
ATOM 1463 C CA . SER A 1 183 ? -0.778 18.035 5.978 1.00 87.44 183 SER A CA 1
ATOM 1464 C C . SER A 1 183 ? -0.423 18.303 4.513 1.00 87.44 183 SER A C 1
ATOM 1466 O O . SER A 1 183 ? 0.697 18.037 4.100 1.00 87.44 183 SER A O 1
ATOM 1468 N N . LEU A 1 184 ? -1.345 18.848 3.715 1.00 85.12 184 LEU A N 1
ATOM 1469 C CA . LEU A 1 184 ? -1.073 19.218 2.326 1.00 85.12 184 LEU A CA 1
ATOM 1470 C C . LEU A 1 184 ? -0.292 20.538 2.212 1.00 85.12 184 LEU A C 1
ATOM 1472 O O . LEU A 1 184 ? 0.532 20.694 1.309 1.00 85.12 184 LEU A O 1
ATOM 1476 N N . LEU A 1 185 ? -0.587 21.488 3.104 1.00 82.50 185 LEU A N 1
ATOM 1477 C CA . LEU A 1 185 ? -0.034 22.847 3.106 1.00 82.50 185 LEU A CA 1
ATOM 1478 C C . LEU A 1 185 ? 1.246 22.986 3.939 1.00 82.50 185 LEU A C 1
ATOM 1480 O O . LEU A 1 185 ? 1.935 23.995 3.816 1.00 82.50 185 LEU A O 1
ATOM 1484 N N . ALA A 1 186 ? 1.556 22.004 4.786 1.00 82.81 186 ALA A N 1
ATOM 1485 C CA . ALA A 1 186 ? 2.770 21.995 5.587 1.00 82.81 186 ALA A CA 1
ATOM 1486 C C . ALA A 1 186 ? 4.018 22.146 4.699 1.00 82.81 186 ALA A C 1
ATOM 1488 O O . ALA A 1 186 ? 4.086 21.563 3.621 1.00 82.81 186 ALA A O 1
ATOM 1489 N N . ALA A 1 187 ? 5.000 22.924 5.157 1.00 72.62 187 ALA A N 1
ATOM 1490 C CA . ALA A 1 187 ? 6.267 23.152 4.452 1.00 72.62 187 ALA A CA 1
ATOM 1491 C C . ALA A 1 187 ? 7.431 22.307 5.009 1.00 72.62 187 ALA A C 1
ATOM 1493 O O . ALA A 1 187 ? 8.579 22.496 4.621 1.00 72.62 187 ALA A O 1
ATOM 1494 N N . ASN A 1 188 ? 7.146 21.409 5.953 1.00 77.94 188 ASN A N 1
ATOM 1495 C CA . ASN A 1 188 ? 8.128 20.563 6.630 1.00 77.94 188 ASN A CA 1
ATOM 1496 C C . ASN A 1 188 ? 8.017 19.099 6.165 1.00 77.94 188 ASN A C 1
ATOM 1498 O O . ASN A 1 188 ? 7.237 18.768 5.273 1.00 77.94 188 ASN A O 1
ATOM 1502 N N . GLU A 1 189 ? 8.760 18.195 6.808 1.00 70.00 189 GLU A N 1
ATOM 1503 C CA . GLU A 1 189 ? 8.733 16.751 6.515 1.00 70.00 189 GLU A CA 1
ATOM 1504 C C . GLU A 1 189 ? 7.350 16.089 6.668 1.00 70.00 189 GLU A C 1
ATOM 1506 O O . GLU A 1 189 ? 7.149 14.962 6.214 1.00 70.00 189 GLU A O 1
ATOM 1511 N N . LEU A 1 190 ? 6.383 16.773 7.286 1.00 70.81 190 LEU A N 1
ATOM 1512 C CA . LEU A 1 190 ? 5.008 16.295 7.435 1.00 70.81 190 LEU A CA 1
ATOM 1513 C C . LEU A 1 190 ? 4.149 16.599 6.198 1.00 70.81 190 LEU A C 1
ATOM 1515 O O . LEU A 1 190 ? 2.981 16.196 6.158 1.00 70.81 190 LEU A O 1
ATOM 1519 N N . GLN A 1 191 ? 4.704 17.280 5.186 1.00 81.88 191 GLN A N 1
ATOM 1520 C CA . GLN A 1 191 ? 4.005 17.569 3.942 1.00 81.88 191 GLN A CA 1
ATOM 1521 C C . GLN A 1 191 ? 3.633 16.277 3.206 1.00 81.88 191 GLN A C 1
ATOM 1523 O O . GLN A 1 191 ? 4.474 15.484 2.779 1.00 81.88 191 GLN A O 1
ATOM 1528 N N . ARG A 1 192 ? 2.333 16.079 2.996 1.00 84.19 192 ARG A N 1
ATOM 1529 C CA . ARG A 1 192 ? 1.777 14.962 2.235 1.00 84.19 192 ARG A CA 1
ATOM 1530 C C . ARG A 1 192 ? 1.417 15.403 0.829 1.00 84.19 192 ARG A C 1
ATOM 1532 O O . ARG A 1 192 ? 0.918 16.495 0.591 1.00 84.19 192 ARG A O 1
ATOM 1539 N N . SER A 1 193 ? 1.613 14.501 -0.128 1.00 84.69 193 SER A N 1
ATOM 1540 C CA . SER A 1 193 ? 1.256 14.780 -1.518 1.00 84.69 193 SER A CA 1
ATOM 1541 C C . SER A 1 193 ? -0.260 14.807 -1.747 1.00 84.69 193 SER A C 1
ATOM 1543 O O . SER A 1 193 ? -1.004 14.094 -1.068 1.00 84.69 193 SER A O 1
ATOM 1545 N N . LYS A 1 194 ? -0.708 15.538 -2.781 1.00 85.56 194 LYS A N 1
ATOM 1546 C CA . LYS A 1 194 ? -2.123 15.594 -3.207 1.00 85.56 194 LYS A CA 1
ATOM 1547 C C . LYS A 1 194 ? -2.752 14.208 -3.339 1.00 85.56 194 LYS A C 1
ATOM 1549 O O . LYS A 1 194 ? -3.843 13.976 -2.829 1.00 85.56 194 LYS A O 1
ATOM 1554 N N . SER A 1 195 ? -2.047 13.282 -3.995 1.00 86.19 195 SER A N 1
ATOM 1555 C CA . SER A 1 195 ? -2.519 11.909 -4.189 1.00 86.19 195 SER A CA 1
ATOM 1556 C C . SER A 1 195 ? -2.654 11.170 -2.863 1.00 86.19 195 SER A C 1
ATOM 1558 O O . SER A 1 195 ? -3.645 10.485 -2.655 1.00 86.19 195 SER A O 1
ATOM 1560 N N . THR A 1 196 ? -1.696 11.335 -1.945 1.00 89.75 196 THR A N 1
ATOM 1561 C CA . THR A 1 196 ? -1.752 10.700 -0.621 1.00 89.75 196 THR A CA 1
ATOM 1562 C C . THR A 1 196 ? -2.979 11.177 0.146 1.00 89.75 196 THR A C 1
ATOM 1564 O O . THR A 1 196 ? -3.760 10.355 0.607 1.00 89.75 196 THR A O 1
ATOM 1567 N N . VAL A 1 197 ? -3.190 12.494 0.217 1.00 91.06 197 VAL A N 1
ATOM 1568 C CA . VAL A 1 197 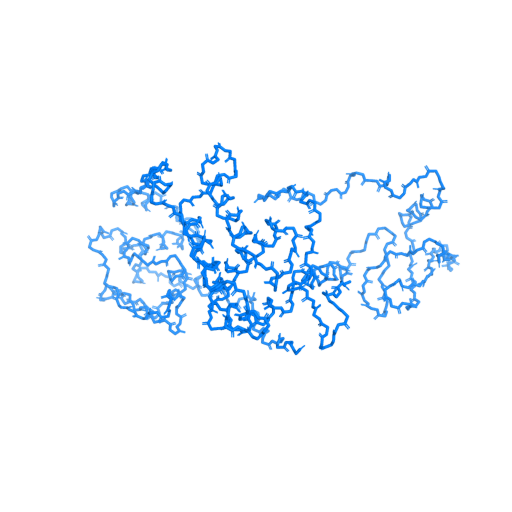? -4.343 13.087 0.907 1.00 91.06 197 VAL A CA 1
ATOM 1569 C C . VAL A 1 197 ? -5.664 12.644 0.271 1.00 91.06 197 VAL A C 1
ATOM 1571 O O . VAL A 1 197 ? -6.581 12.244 0.984 1.00 91.06 197 VAL A O 1
ATOM 1574 N N . ALA A 1 198 ? -5.755 12.655 -1.062 1.00 90.50 198 ALA A N 1
ATOM 1575 C CA . ALA A 1 198 ? -6.943 12.200 -1.781 1.00 90.50 198 ALA A CA 1
ATOM 1576 C C . ALA A 1 198 ? -7.239 10.708 -1.549 1.00 90.50 198 ALA A C 1
ATOM 1578 O O . ALA A 1 198 ? -8.392 10.346 -1.322 1.00 90.50 198 ALA A O 1
ATOM 1579 N N . HIS A 1 199 ? -6.217 9.846 -1.559 1.00 92.00 199 HIS A N 1
ATOM 1580 C CA . HIS A 1 199 ? -6.383 8.423 -1.262 1.00 92.00 199 HIS A CA 1
ATOM 1581 C C . HIS A 1 199 ? -6.826 8.200 0.183 1.00 92.00 199 HIS A C 1
ATOM 1583 O O . HIS A 1 199 ? -7.802 7.489 0.399 1.00 92.00 199 HIS A O 1
ATOM 1589 N N . THR A 1 200 ? -6.185 8.848 1.160 1.00 94.56 200 THR A N 1
ATOM 1590 C CA . THR A 1 200 ? -6.591 8.760 2.570 1.00 94.56 200 THR A CA 1
ATOM 1591 C C . THR A 1 200 ? -8.043 9.197 2.758 1.00 94.56 200 THR A C 1
ATOM 1593 O O . THR A 1 200 ? -8.816 8.467 3.376 1.00 94.56 200 THR A O 1
ATOM 1596 N N . ALA A 1 201 ? -8.443 10.331 2.169 1.00 94.31 201 ALA A N 1
ATOM 1597 C CA . ALA A 1 201 ? -9.829 10.792 2.199 1.00 94.31 201 ALA A CA 1
ATOM 1598 C C . ALA A 1 201 ? -10.777 9.755 1.576 1.00 94.31 201 ALA A C 1
ATOM 1600 O O . ALA A 1 201 ? -11.758 9.363 2.195 1.00 94.31 201 ALA A O 1
ATOM 1601 N N . SER A 1 202 ? -10.450 9.228 0.394 1.00 94.88 202 SER A N 1
ATOM 1602 C CA . SER A 1 202 ? -11.270 8.211 -0.274 1.00 94.88 202 SER A CA 1
ATOM 1603 C C . SER A 1 202 ? -11.407 6.922 0.543 1.00 94.88 202 SER A C 1
ATOM 1605 O O . SER A 1 202 ? -12.495 6.343 0.584 1.00 94.88 202 SER A O 1
ATOM 1607 N N . HIS A 1 203 ? -10.332 6.456 1.184 1.00 95.75 203 HIS A N 1
ATOM 1608 C CA . HIS A 1 203 ? -10.352 5.252 2.015 1.00 95.75 203 HIS A CA 1
ATOM 1609 C C . HIS A 1 203 ? -11.236 5.435 3.251 1.00 95.75 203 HIS A C 1
ATOM 1611 O O . HIS A 1 203 ? -12.019 4.542 3.578 1.00 95.75 203 HIS A O 1
ATOM 1617 N N . LEU A 1 204 ? -11.151 6.602 3.893 1.00 96.88 204 LEU A N 1
ATOM 1618 C CA . LEU A 1 204 ? -11.984 6.969 5.035 1.00 96.88 204 LEU A CA 1
ATOM 1619 C C . LEU A 1 204 ? -13.451 7.168 4.646 1.00 96.88 204 LEU A C 1
ATOM 1621 O O . LEU A 1 204 ? -14.325 6.656 5.333 1.00 96.88 204 LEU A O 1
ATOM 1625 N N . THR A 1 205 ? -13.746 7.824 3.521 1.00 96.44 205 THR A N 1
ATOM 1626 C CA . THR A 1 205 ? -15.117 7.940 3.001 1.00 96.44 205 THR A CA 1
ATOM 1627 C C . THR A 1 205 ? -15.733 6.557 2.781 1.00 96.44 205 THR A C 1
ATOM 1629 O O . THR A 1 205 ? -16.849 6.309 3.231 1.00 96.44 205 THR A O 1
ATOM 1632 N N . ALA A 1 206 ? -15.001 5.630 2.154 1.00 96.12 206 ALA A N 1
ATOM 1633 C CA . ALA A 1 206 ? -15.471 4.259 1.949 1.00 96.12 206 ALA A CA 1
ATOM 1634 C C . ALA A 1 206 ? -15.686 3.507 3.276 1.00 96.12 206 ALA A C 1
ATOM 1636 O O . ALA A 1 206 ? -16.654 2.757 3.414 1.00 96.12 206 ALA A O 1
ATOM 1637 N N . PHE A 1 207 ? -14.808 3.722 4.260 1.00 97.12 207 PHE A N 1
ATOM 1638 C CA . PHE A 1 207 ? -14.967 3.175 5.606 1.00 97.12 207 PHE A CA 1
ATOM 1639 C C . PHE A 1 207 ? -16.222 3.722 6.300 1.00 97.12 207 PHE A C 1
ATOM 1641 O O . PHE A 1 207 ? -17.031 2.931 6.776 1.00 97.12 207 PHE A O 1
ATOM 1648 N N . LEU A 1 208 ? -16.440 5.040 6.297 1.00 96.44 208 LEU A N 1
ATOM 1649 C CA . LEU A 1 208 ? -17.612 5.680 6.908 1.00 96.44 208 LEU A CA 1
ATOM 1650 C C . LEU A 1 208 ? -18.920 5.232 6.238 1.00 96.44 208 LEU A C 1
ATOM 1652 O O . LEU A 1 208 ? -19.895 4.925 6.918 1.00 96.44 208 LEU A O 1
ATOM 1656 N N . GLN A 1 209 ? -18.936 5.105 4.908 1.00 96.25 209 GLN A N 1
ATOM 1657 C CA . GLN A 1 209 ? -20.086 4.566 4.173 1.00 96.25 209 GLN A CA 1
ATOM 1658 C C . GLN A 1 209 ? -20.405 3.114 4.549 1.00 96.25 209 GLN A C 1
ATOM 1660 O O . GLN A 1 209 ? -21.571 2.719 4.566 1.00 96.25 209 GLN A O 1
ATOM 1665 N N . TRP A 1 210 ? -19.383 2.299 4.818 1.00 96.56 210 TRP A N 1
ATOM 1666 C CA . TRP A 1 210 ? -19.576 0.946 5.332 1.00 96.56 210 TRP A CA 1
ATOM 1667 C C . TRP A 1 210 ? -20.042 0.957 6.793 1.00 96.56 210 TRP A C 1
ATOM 1669 O O . TRP A 1 210 ? -20.942 0.190 7.142 1.00 96.56 210 TRP A O 1
ATOM 1679 N N . LEU A 1 211 ? -19.473 1.841 7.618 1.00 96.62 211 LEU A N 1
ATOM 1680 C CA . LEU A 1 211 ? -19.772 1.981 9.041 1.00 96.62 211 LEU A CA 1
ATOM 1681 C C . LEU A 1 211 ? -21.252 2.288 9.268 1.00 96.62 211 LEU A C 1
ATOM 1683 O O . LEU A 1 211 ? -21.901 1.600 10.046 1.00 96.62 211 LEU A O 1
ATOM 1687 N N . LEU A 1 212 ? -21.804 3.246 8.521 1.00 96.25 212 LEU A N 1
ATOM 1688 C CA . LEU A 1 212 ? -23.212 3.653 8.609 1.00 96.25 212 LEU A CA 1
ATOM 1689 C C . LEU A 1 212 ? -24.209 2.522 8.308 1.00 96.25 212 LEU A C 1
ATOM 1691 O O . LEU A 1 212 ? -25.368 2.594 8.708 1.00 96.25 212 LEU A O 1
ATOM 1695 N N . LYS A 1 213 ? -23.772 1.457 7.623 1.00 95.12 213 LYS A N 1
ATOM 1696 C CA . LYS A 1 213 ? -24.604 0.280 7.331 1.00 95.12 213 LYS A CA 1
ATOM 1697 C C . LYS A 1 213 ? -24.602 -0.749 8.464 1.00 95.12 213 LYS A C 1
ATOM 1699 O O . LYS A 1 213 ? -25.453 -1.636 8.459 1.00 95.12 213 LYS A O 1
ATOM 1704 N N . GLN A 1 214 ? -23.668 -0.651 9.411 1.00 95.25 214 GLN A N 1
ATOM 1705 C CA . GLN A 1 214 ? -23.534 -1.602 10.511 1.00 95.25 214 GLN A CA 1
ATOM 1706 C C . GLN A 1 214 ? -24.552 -1.324 11.622 1.00 95.25 214 GLN A C 1
ATOM 1708 O O . GLN A 1 214 ? -24.885 -0.175 11.929 1.00 95.25 214 GLN A O 1
ATOM 1713 N N . ASP A 1 215 ? -25.024 -2.385 12.273 1.00 90.44 215 ASP A N 1
ATOM 1714 C CA . ASP A 1 215 ? -25.914 -2.253 13.426 1.00 90.44 215 ASP A CA 1
ATOM 1715 C C . ASP A 1 215 ? -25.206 -1.539 14.589 1.00 90.44 215 ASP A C 1
ATOM 1717 O O . ASP A 1 215 ? -24.038 -1.797 14.878 1.00 90.44 215 ASP A O 1
ATOM 1721 N N . GLY A 1 216 ? -25.913 -0.602 15.229 1.00 90.12 216 GLY A N 1
ATOM 1722 C CA . GLY A 1 216 ? -25.364 0.305 16.249 1.00 90.12 216 GLY A CA 1
ATOM 1723 C C . GLY A 1 216 ? -24.829 1.640 15.708 1.00 90.12 216 GLY A C 1
ATOM 1724 O O . GLY A 1 216 ? -24.711 2.595 16.474 1.00 90.12 216 GLY A O 1
ATOM 1725 N N . TYR A 1 217 ? -24.594 1.746 14.394 1.00 94.25 217 TYR A N 1
ATOM 1726 C CA . TYR A 1 217 ? -24.012 2.936 13.750 1.00 94.25 217 TYR A CA 1
ATOM 1727 C C . TYR A 1 217 ? -24.980 3.662 12.804 1.00 94.25 217 TYR A C 1
ATOM 1729 O O . TYR A 1 217 ? -24.719 4.794 12.413 1.00 94.25 217 TYR A O 1
ATOM 1737 N N . LYS A 1 218 ? -26.142 3.068 12.503 1.00 90.88 218 LYS A N 1
ATOM 1738 C CA . LYS A 1 218 ? -27.216 3.676 11.687 1.00 90.88 218 LYS A CA 1
ATOM 1739 C C . LYS A 1 218 ? -27.782 4.987 12.261 1.00 90.88 218 LYS A C 1
ATOM 1741 O O . LYS A 1 218 ? -28.399 5.748 11.531 1.00 90.88 218 LYS A O 1
ATOM 1746 N N . ARG A 1 219 ? -27.593 5.230 13.566 1.00 92.31 219 ARG A N 1
ATOM 1747 C CA . ARG A 1 219 ? -28.015 6.456 14.276 1.00 92.31 219 ARG A CA 1
ATOM 1748 C C . ARG A 1 219 ? -27.077 7.647 14.063 1.00 92.31 219 ARG A C 1
ATOM 1750 O O . ARG A 1 219 ? -27.410 8.755 14.467 1.00 92.31 219 ARG A O 1
ATOM 1757 N N . LEU A 1 220 ? -25.882 7.400 13.528 1.00 94.19 220 LEU A N 1
ATOM 1758 C CA . LEU A 1 220 ? -24.930 8.459 13.226 1.00 94.19 220 LEU A CA 1
ATOM 1759 C C . LEU A 1 220 ? -25.443 9.309 12.053 1.00 94.19 220 LEU A C 1
ATOM 1761 O O . LEU A 1 220 ? -26.222 8.804 11.239 1.00 94.19 220 LEU A O 1
ATOM 1765 N N . PRO A 1 221 ? -24.993 10.568 11.925 1.00 93.88 221 PRO A N 1
ATOM 1766 C CA . PRO A 1 221 ? -25.373 11.402 10.793 1.00 93.88 221 PRO A CA 1
ATOM 1767 C C . PRO A 1 221 ? -25.014 10.723 9.462 1.00 93.88 221 PRO A C 1
ATOM 1769 O O . PRO A 1 221 ? -23.880 10.290 9.242 1.00 93.88 221 PRO A O 1
ATOM 1772 N N . SER A 1 222 ? -25.991 10.603 8.560 1.00 92.69 222 SER A N 1
ATOM 1773 C CA . SER A 1 222 ? -25.810 9.912 7.275 1.00 92.69 222 SER A CA 1
ATOM 1774 C C . SER A 1 222 ? -24.851 10.639 6.329 1.00 92.69 222 SER A C 1
ATOM 1776 O O . SER A 1 222 ? -24.317 10.035 5.401 1.00 92.69 222 SER A O 1
ATOM 1778 N N . ASP A 1 223 ? -24.642 11.931 6.567 1.00 93.94 223 ASP A N 1
ATOM 1779 C CA . ASP A 1 223 ? -23.796 12.839 5.800 1.00 93.94 223 ASP A CA 1
ATOM 1780 C C . ASP A 1 223 ? -22.337 12.874 6.289 1.00 93.94 223 ASP A C 1
ATOM 1782 O O . ASP A 1 223 ? -21.510 13.533 5.661 1.00 93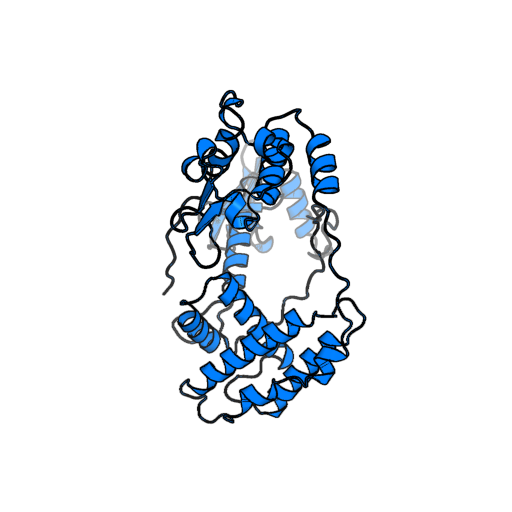.94 223 ASP A O 1
ATOM 1786 N N . LEU A 1 224 ? -21.968 12.114 7.334 1.00 93.56 224 LEU A N 1
ATOM 1787 C CA . LEU A 1 224 ? -20.583 12.009 7.825 1.00 93.56 224 LEU A CA 1
ATOM 1788 C C . LEU A 1 224 ? -19.531 11.872 6.702 1.00 93.56 224 LEU A C 1
ATOM 1790 O O . LEU A 1 224 ? -18.539 12.605 6.735 1.00 93.56 224 LEU A O 1
ATOM 1794 N N . PRO A 1 225 ? -19.694 10.995 5.684 1.00 95.06 225 PRO A N 1
ATOM 1795 C CA . PRO A 1 225 ? -18.689 10.845 4.633 1.00 95.06 225 PRO A CA 1
ATOM 1796 C C . PRO A 1 225 ? -18.501 12.105 3.772 1.00 95.06 225 PRO A C 1
ATOM 1798 O O . PRO A 1 225 ? -17.423 12.292 3.200 1.00 95.06 225 PRO A O 1
ATOM 1801 N N . ASP A 1 226 ? -19.515 12.969 3.674 1.00 93.00 226 ASP A N 1
ATOM 1802 C CA . ASP A 1 226 ? -19.473 14.199 2.879 1.00 93.00 226 ASP A CA 1
ATOM 1803 C C . ASP A 1 226 ? -18.625 15.290 3.539 1.00 93.00 226 ASP A C 1
ATOM 1805 O O . ASP A 1 226 ? -17.977 16.070 2.836 1.00 93.00 226 ASP A O 1
ATOM 1809 N N . TYR A 1 227 ? -18.527 15.291 4.872 1.00 92.44 227 TYR A N 1
ATOM 1810 C CA . TYR A 1 227 ? -17.681 16.227 5.621 1.00 92.44 227 TYR A CA 1
ATOM 1811 C C . TYR A 1 227 ? -16.187 16.041 5.353 1.00 92.44 227 TYR A C 1
ATOM 1813 O O . TYR A 1 227 ? -15.409 16.954 5.622 1.00 92.44 227 TYR A O 1
ATOM 1821 N N . LEU A 1 228 ? -15.779 14.908 4.773 1.00 91.56 228 LEU A N 1
ATOM 1822 C CA . LEU A 1 228 ? -14.387 14.634 4.423 1.00 91.56 228 LEU A CA 1
ATOM 1823 C C . LEU A 1 228 ? -13.981 15.186 3.044 1.00 91.56 228 LEU A C 1
ATOM 1825 O O . LEU A 1 228 ? -12.795 15.221 2.710 1.00 91.56 228 LEU A O 1
ATOM 1829 N N . LYS A 1 229 ? -14.944 15.648 2.234 1.00 87.62 229 LYS A N 1
ATOM 1830 C CA . LYS A 1 229 ? -14.665 16.237 0.919 1.00 87.62 229 LYS A CA 1
ATOM 1831 C C . LYS A 1 229 ? -13.854 17.525 1.081 1.00 87.62 229 LYS A C 1
ATOM 1833 O O . LYS A 1 229 ? -14.283 18.480 1.729 1.00 87.62 229 LYS A O 1
ATOM 1838 N N . LEU A 1 230 ? -12.674 17.547 0.468 1.00 84.00 230 LEU A N 1
ATOM 1839 C CA . LEU A 1 230 ? -11.795 18.713 0.413 1.00 84.00 230 LEU A CA 1
ATOM 1840 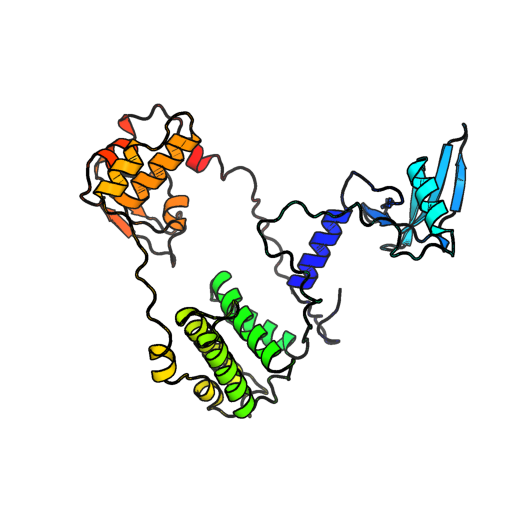C C . LEU A 1 230 ? -12.195 19.621 -0.766 1.00 84.00 230 LEU A C 1
ATOM 1842 O O . LEU A 1 230 ? -12.538 19.115 -1.840 1.00 84.00 230 LEU A O 1
ATOM 1846 N N . PRO A 1 231 ? -12.141 20.955 -0.609 1.00 80.69 231 PRO A N 1
ATOM 1847 C CA . PRO A 1 231 ? -12.465 21.875 -1.692 1.00 80.69 231 PRO A CA 1
ATOM 1848 C C . PRO A 1 231 ? -11.412 21.807 -2.808 1.00 80.69 231 PRO A C 1
ATOM 1850 O O . PRO A 1 231 ? -10.217 21.649 -2.554 1.00 80.69 231 PRO A O 1
ATOM 1853 N N . LYS A 1 232 ? -11.848 21.986 -4.063 1.00 78.44 232 LYS A N 1
ATOM 1854 C CA . LYS A 1 232 ? -10.964 21.953 -5.247 1.00 78.44 232 LYS A CA 1
ATOM 1855 C C . LYS A 1 232 ? -9.798 22.949 -5.146 1.00 78.44 232 LYS A C 1
ATOM 1857 O O . LYS A 1 232 ? -8.696 22.629 -5.582 1.00 78.44 232 LYS A O 1
ATOM 1862 N N . SER A 1 233 ? -10.023 24.104 -4.513 1.00 76.69 233 SER A N 1
ATOM 1863 C CA . SER A 1 233 ? -9.019 25.157 -4.302 1.00 76.69 233 SER A CA 1
ATOM 1864 C C . SER A 1 233 ? -7.808 24.700 -3.479 1.00 76.69 233 SER A C 1
ATOM 1866 O O . SER A 1 233 ? -6.682 25.119 -3.737 1.00 76.69 233 SER A O 1
ATOM 1868 N N . VAL A 1 234 ? -8.008 23.792 -2.521 1.00 74.00 234 VAL A N 1
ATOM 1869 C CA . VAL A 1 234 ? -6.927 23.230 -1.693 1.00 74.00 234 VAL A CA 1
ATOM 1870 C C . VAL A 1 234 ? -6.028 22.310 -2.527 1.00 74.00 234 VAL A C 1
ATOM 1872 O O . VAL A 1 234 ? -4.804 22.314 -2.380 1.00 74.00 234 VAL A O 1
ATOM 1875 N N . TYR A 1 235 ? -6.610 21.575 -3.478 1.00 73.31 235 TYR A N 1
ATOM 1876 C CA . TYR A 1 235 ? -5.837 20.766 -4.416 1.00 73.31 235 TYR A CA 1
ATOM 1877 C C . TYR A 1 235 ? -5.095 21.606 -5.454 1.00 73.31 235 TYR A C 1
ATOM 1879 O O . TYR A 1 235 ? -4.024 21.194 -5.883 1.00 73.31 235 TYR A O 1
ATOM 1887 N N . SER A 1 236 ? -5.611 22.761 -5.877 1.00 67.56 236 SER A N 1
ATOM 1888 C CA . SER A 1 236 ? -4.902 23.633 -6.825 1.00 67.56 236 SER A CA 1
ATOM 1889 C C . SER A 1 236 ? -3.771 24.429 -6.172 1.00 67.56 236 SER A C 1
ATOM 1891 O O . SER A 1 236 ? -2.746 24.626 -6.811 1.00 67.56 236 SER A O 1
ATOM 1893 N N . ALA A 1 237 ? -3.929 24.839 -4.907 1.00 65.06 237 ALA A N 1
ATOM 1894 C CA . ALA A 1 237 ? -2.934 25.630 -4.175 1.00 65.06 237 ALA A CA 1
ATOM 1895 C C . ALA A 1 237 ? -1.652 24.853 -3.829 1.00 65.06 237 ALA A C 1
ATOM 1897 O O . ALA A 1 237 ? -0.594 25.445 -3.637 1.00 65.06 237 ALA A O 1
ATOM 1898 N N . SER A 1 238 ? -1.725 23.523 -3.758 1.00 63.31 238 SER A N 1
ATOM 1899 C CA . SER A 1 238 ? -0.525 22.698 -3.610 1.00 63.31 238 SER A CA 1
ATOM 1900 C C . SER A 1 238 ? 0.262 22.702 -4.924 1.00 63.31 238 SER A C 1
ATOM 1902 O O . SER A 1 238 ? -0.314 22.543 -5.999 1.00 63.31 238 SER A O 1
ATOM 1904 N N . LEU A 1 239 ? 1.579 22.894 -4.851 1.00 59.66 239 LEU A N 1
ATOM 1905 C CA . LEU A 1 239 ? 2.455 23.007 -6.022 1.00 59.66 239 LEU A CA 1
ATOM 1906 C C . LEU A 1 239 ? 2.237 21.848 -7.013 1.00 59.66 239 LEU A C 1
ATOM 1908 O O . LEU A 1 239 ? 2.043 20.690 -6.619 1.00 59.66 239 LEU A O 1
ATOM 1912 N N . SER A 1 240 ? 2.238 22.161 -8.313 1.00 59.25 240 SER A N 1
ATOM 1913 C CA . SER A 1 240 ? 2.338 21.128 -9.346 1.00 59.25 240 SER A CA 1
ATOM 1914 C C . SER A 1 240 ? 3.635 20.360 -9.112 1.00 59.25 240 SER A C 1
ATOM 1916 O O . SER A 1 240 ? 4.671 20.970 -8.845 1.00 59.25 240 SER A O 1
ATOM 1918 N N . ARG A 1 241 ? 3.595 19.025 -9.170 1.00 62.91 241 ARG A N 1
ATOM 1919 C CA . ARG A 1 241 ? 4.847 18.264 -9.135 1.00 62.91 241 ARG A CA 1
ATOM 1920 C C . ARG A 1 241 ? 5.676 18.688 -10.343 1.00 62.91 241 ARG A C 1
ATOM 1922 O O . ARG A 1 241 ? 5.124 18.828 -11.432 1.00 62.91 241 ARG A O 1
ATOM 1929 N N . LYS A 1 242 ? 6.984 18.853 -10.143 1.00 69.50 242 LYS A N 1
ATOM 1930 C CA . LYS A 1 242 ? 7.929 18.831 -11.257 1.00 69.50 242 LYS A CA 1
ATOM 1931 C C . LYS A 1 242 ? 7.712 17.505 -11.991 1.00 69.50 242 LYS A C 1
ATOM 1933 O O . LYS A 1 242 ? 7.603 16.465 -11.325 1.00 69.50 242 LYS A O 1
ATOM 1938 N N . ASP A 1 243 ? 7.583 17.547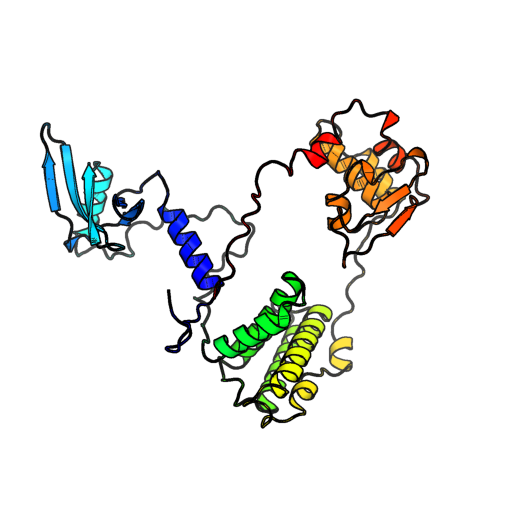 -13.313 1.00 73.38 243 ASP A N 1
ATOM 1939 C CA . ASP A 1 243 ? 7.564 16.319 -14.100 1.00 73.38 243 ASP A CA 1
ATOM 1940 C C . ASP A 1 243 ? 8.814 15.513 -13.752 1.00 73.38 243 ASP A C 1
ATOM 1942 O O . ASP A 1 243 ? 9.898 16.066 -13.551 1.00 73.38 243 ASP A O 1
ATOM 1946 N N . LYS A 1 244 ? 8.636 14.206 -13.553 1.00 76.81 244 LYS A N 1
ATOM 1947 C CA . LYS A 1 244 ? 9.779 13.345 -13.267 1.00 76.81 244 LYS A CA 1
ATOM 1948 C C . LYS A 1 244 ? 10.635 13.304 -14.519 1.00 76.81 244 LYS A C 1
ATOM 1950 O O . LYS A 1 244 ? 10.131 12.896 -15.561 1.00 76.81 244 LYS A O 1
ATOM 1955 N N . ASP A 1 245 ? 11.900 13.674 -14.384 1.00 86.69 245 ASP A N 1
ATOM 1956 C CA . ASP A 1 245 ? 12.878 13.513 -15.451 1.00 86.69 245 ASP A CA 1
ATOM 1957 C C . ASP A 1 245 ? 12.956 12.016 -15.818 1.00 86.69 245 ASP A C 1
ATOM 1959 O O . ASP A 1 245 ? 13.028 11.148 -14.939 1.00 86.69 245 ASP A O 1
ATOM 1963 N N . TYR A 1 246 ? 12.865 11.701 -17.110 1.00 87.38 246 TYR A N 1
ATOM 1964 C CA . TYR A 1 246 ? 12.975 10.343 -17.643 1.00 87.38 246 TYR A CA 1
ATOM 1965 C C . TYR A 1 246 ? 13.956 10.333 -18.818 1.00 87.38 246 TYR A C 1
ATOM 1967 O O . TYR A 1 246 ? 14.003 11.308 -19.568 1.00 87.38 246 TYR A O 1
ATOM 1975 N N . PRO A 1 247 ? 14.737 9.252 -18.995 1.00 91.31 247 PRO A N 1
ATOM 1976 C CA . PRO A 1 247 ? 15.697 9.177 -20.084 1.00 91.31 247 PRO A CA 1
ATOM 1977 C C . PRO A 1 247 ? 14.979 9.075 -21.431 1.00 91.31 247 PRO A C 1
ATOM 1979 O O . PRO A 1 247 ? 13.988 8.353 -21.584 1.00 91.31 247 PRO A O 1
ATOM 1982 N N . THR A 1 248 ? 15.520 9.759 -22.432 1.00 93.50 248 THR A N 1
ATOM 1983 C CA . THR A 1 248 ? 15.192 9.517 -23.836 1.00 93.50 248 THR A CA 1
ATOM 1984 C C . THR A 1 248 ? 15.666 8.124 -24.261 1.00 93.50 248 THR A C 1
ATOM 1986 O O . THR A 1 248 ? 16.555 7.532 -23.649 1.00 93.50 248 THR A O 1
ATOM 1989 N N . VAL A 1 249 ? 15.115 7.590 -25.357 1.00 94.25 249 VAL A N 1
ATOM 1990 C CA . VAL A 1 249 ? 15.537 6.277 -25.889 1.00 94.25 249 VAL A CA 1
ATOM 1991 C C . VAL A 1 249 ? 17.033 6.261 -26.236 1.00 94.25 249 VAL A C 1
ATOM 1993 O O . VAL A 1 249 ? 17.691 5.251 -26.017 1.00 94.25 249 VAL A O 1
ATOM 1996 N N . LYS A 1 250 ? 17.586 7.386 -26.711 1.00 95.19 250 LYS A N 1
ATOM 1997 C CA . LYS A 1 250 ? 19.019 7.517 -27.022 1.00 95.19 250 LYS A CA 1
ATOM 1998 C C . LYS A 1 250 ? 19.891 7.484 -25.767 1.00 95.19 250 LYS A C 1
ATOM 2000 O O . LYS A 1 250 ? 20.911 6.807 -25.754 1.00 95.19 250 LYS A O 1
ATOM 2005 N N . GLU A 1 251 ? 19.486 8.183 -24.708 1.00 95.88 251 GLU A N 1
ATOM 2006 C CA . GLU A 1 251 ? 20.196 8.143 -23.421 1.00 95.88 251 GLU A CA 1
ATOM 2007 C C . GLU A 1 251 ? 20.112 6.750 -22.791 1.00 95.88 251 GLU A C 1
ATOM 2009 O O . GLU A 1 251 ? 21.102 6.244 -22.274 1.00 95.88 251 GLU A O 1
ATOM 2014 N N . ALA A 1 252 ? 18.954 6.093 -22.888 1.00 95.81 252 ALA A N 1
ATOM 2015 C CA . ALA A 1 252 ? 18.789 4.717 -22.437 1.00 95.81 252 ALA A CA 1
ATOM 2016 C C . ALA A 1 252 ? 19.665 3.734 -23.230 1.00 95.81 252 ALA A C 1
ATOM 2018 O O . ALA A 1 252 ? 20.212 2.804 -22.645 1.00 95.81 252 ALA A O 1
ATOM 2019 N N . GLU A 1 253 ? 19.819 3.934 -24.541 1.00 96.31 253 GLU A N 1
ATOM 2020 C CA . GLU A 1 253 ? 20.712 3.131 -25.381 1.00 96.31 253 GLU A CA 1
ATOM 2021 C C . GLU A 1 253 ? 22.182 3.320 -24.990 1.00 96.31 253 GLU A C 1
ATOM 2023 O O . GLU A 1 253 ? 22.898 2.334 -24.825 1.00 96.31 253 GLU A O 1
ATOM 2028 N N . ALA A 1 254 ? 22.619 4.565 -24.780 1.00 96.56 254 ALA A N 1
ATOM 2029 C CA . ALA A 1 254 ? 23.971 4.860 -24.308 1.00 96.56 254 ALA A CA 1
ATOM 2030 C C . ALA A 1 254 ? 24.244 4.190 -22.951 1.00 96.56 254 ALA A C 1
ATOM 2032 O O . ALA A 1 254 ? 25.232 3.470 -22.805 1.00 96.56 254 ALA A O 1
ATOM 2033 N N . LEU A 1 255 ? 23.308 4.321 -22.003 1.00 95.75 255 LEU A N 1
ATOM 2034 C CA . LEU A 1 255 ? 23.375 3.638 -20.710 1.00 95.75 255 LEU A CA 1
ATOM 2035 C C . LEU A 1 255 ? 23.474 2.121 -20.882 1.00 95.75 255 LEU A C 1
ATOM 2037 O O . LEU A 1 255 ? 24.337 1.497 -20.273 1.00 95.75 255 LEU A O 1
ATOM 2041 N N . LEU A 1 256 ? 22.628 1.520 -21.726 1.00 94.88 256 LEU A N 1
ATOM 2042 C CA . LEU A 1 256 ? 22.642 0.080 -21.984 1.00 94.88 256 LEU A CA 1
ATOM 2043 C C . LEU A 1 256 ? 24.011 -0.389 -22.493 1.00 94.88 256 LEU A C 1
ATOM 2045 O O . LEU A 1 256 ? 24.498 -1.436 -22.063 1.00 94.88 256 LEU A O 1
ATOM 2049 N N . LEU A 1 257 ? 24.641 0.362 -23.397 1.00 94.50 257 LEU A N 1
ATOM 2050 C CA . LEU A 1 257 ? 25.956 0.017 -23.938 1.00 94.50 257 LEU A CA 1
ATOM 2051 C C . LEU A 1 257 ? 27.044 0.058 -22.858 1.00 94.50 257 LEU A C 1
ATOM 2053 O O . LEU A 1 257 ? 27.858 -0.864 -22.802 1.00 94.50 257 LEU A O 1
ATOM 2057 N N . GLU A 1 258 ? 26.991 1.039 -21.959 1.00 96.06 258 GLU A N 1
ATOM 2058 C CA . GLU A 1 258 ? 27.941 1.213 -20.852 1.00 96.06 258 GLU A CA 1
ATOM 2059 C C . GLU A 1 258 ? 27.719 0.248 -19.673 1.00 96.06 258 GLU A C 1
ATOM 2061 O O . GLU A 1 258 ? 28.620 0.061 -18.854 1.00 96.06 258 GLU A O 1
ATOM 2066 N N . MET A 1 259 ? 26.551 -0.406 -19.573 1.00 90.75 259 MET A N 1
ATOM 2067 C CA . MET A 1 259 ? 26.284 -1.364 -18.492 1.00 90.75 259 MET A CA 1
ATOM 2068 C C . MET A 1 259 ? 27.311 -2.514 -18.484 1.00 90.75 259 MET A C 1
ATOM 2070 O O . MET A 1 259 ? 27.550 -3.114 -19.545 1.00 90.75 259 MET A O 1
ATOM 2074 N N . PRO A 1 260 ? 27.845 -2.888 -17.301 1.00 86.94 260 PRO A N 1
ATOM 2075 C CA . PRO A 1 260 ? 28.862 -3.926 -17.168 1.00 86.94 260 PRO A CA 1
ATOM 2076 C C . PRO A 1 260 ? 28.354 -5.294 -17.637 1.00 86.94 260 PRO A C 1
ATOM 2078 O O . PRO A 1 260 ? 27.151 -5.557 -17.690 1.00 86.94 260 PRO A O 1
ATOM 2081 N N . ILE A 1 261 ? 29.298 -6.169 -17.980 1.00 86.12 261 ILE A N 1
ATOM 2082 C CA . ILE A 1 261 ? 29.059 -7.548 -18.440 1.00 86.12 261 ILE A CA 1
ATOM 2083 C C . ILE A 1 261 ? 30.079 -8.521 -17.826 1.00 86.12 261 ILE A C 1
ATOM 2085 O O . ILE A 1 261 ? 30.483 -9.492 -18.454 1.00 86.12 261 ILE A O 1
ATOM 2089 N N . GLN A 1 262 ? 30.570 -8.229 -16.616 1.00 81.94 262 GLN A N 1
ATOM 2090 C CA . GLN A 1 262 ? 31.678 -8.985 -16.019 1.00 81.94 262 GLN A CA 1
ATOM 2091 C C . GLN A 1 262 ? 31.214 -10.288 -15.366 1.00 81.94 262 GLN A C 1
ATOM 2093 O O . GLN A 1 262 ? 31.974 -11.248 -15.276 1.00 81.94 262 GLN A O 1
ATOM 2098 N N . ASN A 1 263 ? 29.974 -10.328 -14.880 1.00 78.12 263 ASN A N 1
ATOM 2099 C CA . ASN A 1 263 ? 29.418 -11.488 -14.194 1.00 78.12 263 ASN A CA 1
ATOM 2100 C C . ASN A 1 263 ? 27.933 -11.701 -14.545 1.00 78.12 263 ASN A C 1
ATOM 2102 O O . ASN A 1 263 ? 27.269 -10.842 -15.130 1.00 78.12 263 ASN A O 1
ATOM 2106 N N . LEU A 1 264 ? 27.379 -12.852 -14.150 1.00 73.00 264 LEU A N 1
ATOM 2107 C CA . LEU A 1 264 ? 25.984 -13.218 -14.436 1.00 73.00 264 LEU A CA 1
ATOM 2108 C C . LEU A 1 264 ? 24.957 -12.207 -13.895 1.00 73.00 264 LEU A C 1
ATOM 2110 O O . LEU A 1 264 ? 23.907 -12.009 -14.508 1.00 73.00 264 LEU A O 1
ATOM 2114 N N . LYS A 1 265 ? 25.240 -11.548 -12.764 1.00 76.19 265 LYS A N 1
ATOM 2115 C CA . LYS A 1 265 ? 24.358 -10.519 -12.193 1.00 76.19 265 LYS A CA 1
ATOM 2116 C C . LYS A 1 265 ? 24.331 -9.276 -13.081 1.00 76.19 265 LYS A C 1
ATOM 2118 O O . LYS A 1 265 ? 23.257 -8.686 -13.236 1.00 76.19 265 LYS A O 1
ATOM 2123 N N . ASP A 1 266 ? 25.456 -8.912 -13.683 1.00 76.06 266 ASP A N 1
ATOM 2124 C CA . ASP A 1 266 ? 25.546 -7.785 -14.608 1.00 76.06 266 ASP A CA 1
ATOM 2125 C C . ASP A 1 266 ? 24.764 -8.078 -15.891 1.00 76.06 266 ASP A C 1
ATOM 2127 O O . ASP A 1 266 ? 23.880 -7.304 -16.255 1.00 76.06 266 ASP A O 1
ATOM 2131 N N . HIS A 1 267 ? 24.967 -9.258 -16.493 1.00 79.12 267 HIS A N 1
ATOM 2132 C CA . HIS A 1 267 ? 24.185 -9.714 -17.649 1.00 79.12 267 HIS A CA 1
ATOM 2133 C C . HIS A 1 267 ? 22.680 -9.720 -17.365 1.00 79.12 267 HIS A C 1
ATOM 2135 O O . HIS A 1 267 ? 21.891 -9.232 -18.173 1.00 79.12 267 HIS A O 1
ATOM 2141 N N . ARG A 1 268 ? 22.271 -10.214 -16.189 1.00 79.81 268 ARG A N 1
ATOM 2142 C CA . ARG A 1 268 ? 20.867 -10.197 -15.762 1.00 79.81 268 ARG A CA 1
ATOM 2143 C C . ARG A 1 268 ? 20.334 -8.771 -15.648 1.00 79.81 268 ARG A C 1
ATOM 2145 O O . ARG A 1 268 ? 19.232 -8.493 -16.110 1.00 79.81 268 ARG A O 1
ATOM 2152 N N . SER A 1 269 ? 21.092 -7.871 -15.027 1.00 83.56 269 SER A N 1
ATOM 2153 C CA . SER A 1 269 ? 20.677 -6.476 -14.838 1.00 83.56 269 SER A CA 1
ATOM 2154 C C . SER A 1 269 ? 20.544 -5.758 -16.183 1.00 83.56 269 SER A C 1
ATOM 2156 O O . SER A 1 269 ? 19.552 -5.067 -16.409 1.00 83.56 269 SER A O 1
ATOM 2158 N N . LYS A 1 270 ? 21.490 -5.999 -17.097 1.00 89.38 270 LYS A N 1
ATOM 2159 C CA . LYS A 1 270 ? 21.492 -5.487 -18.471 1.00 89.38 270 LYS A CA 1
ATOM 2160 C C . LYS A 1 270 ? 20.295 -5.999 -19.279 1.00 89.38 270 LYS A C 1
ATOM 2162 O O . LYS A 1 270 ? 19.608 -5.207 -19.918 1.00 89.38 270 LYS A O 1
ATOM 2167 N N . ALA A 1 271 ? 19.967 -7.287 -19.170 1.00 87.12 271 ALA A N 1
ATOM 2168 C CA . ALA A 1 271 ? 18.788 -7.874 -19.809 1.00 87.12 271 ALA A CA 1
ATOM 2169 C C . ALA A 1 271 ? 17.462 -7.334 -19.236 1.00 87.12 271 ALA A C 1
ATOM 2171 O O . ALA A 1 271 ? 16.550 -7.015 -19.996 1.00 87.12 271 ALA A O 1
ATOM 2172 N N . ILE A 1 272 ? 17.349 -7.180 -17.909 1.00 88.62 272 ILE A N 1
ATOM 2173 C CA . ILE A 1 272 ? 16.163 -6.586 -17.264 1.00 88.62 272 ILE A CA 1
ATOM 2174 C C . ILE A 1 272 ? 15.970 -5.141 -17.727 1.00 88.62 272 ILE A C 1
ATOM 2176 O O . ILE A 1 272 ? 14.849 -4.754 -18.060 1.00 88.62 272 ILE A O 1
ATOM 2180 N N . PHE A 1 273 ? 17.050 -4.356 -17.770 1.00 92.25 273 PHE A N 1
ATOM 2181 C CA . PHE A 1 273 ? 17.011 -2.991 -18.281 1.00 92.25 273 PHE A CA 1
ATOM 2182 C C . PHE A 1 273 ? 16.531 -2.977 -19.734 1.00 92.25 273 PHE A C 1
ATOM 2184 O O . PHE A 1 273 ? 15.561 -2.290 -20.041 1.00 92.25 273 PHE A O 1
ATOM 2191 N N . ALA A 1 274 ? 17.120 -3.802 -20.605 1.00 92.56 274 ALA A N 1
ATOM 2192 C CA . ALA A 1 274 ? 16.716 -3.874 -22.004 1.00 92.56 274 ALA A CA 1
ATOM 2193 C C . ALA A 1 274 ? 15.229 -4.248 -22.174 1.00 92.56 274 ALA A C 1
ATOM 2195 O O . ALA A 1 274 ? 14.496 -3.587 -22.911 1.00 92.56 274 ALA A O 1
ATOM 2196 N N . MET A 1 275 ? 14.749 -5.252 -21.431 1.00 89.94 275 MET A N 1
ATOM 2197 C CA . MET A 1 275 ? 13.345 -5.674 -21.476 1.00 89.94 275 MET A CA 1
ATOM 2198 C C . MET A 1 275 ? 12.363 -4.612 -20.967 1.00 89.94 275 MET A C 1
ATOM 2200 O O . MET A 1 275 ? 11.238 -4.535 -21.468 1.00 89.94 275 MET A O 1
ATOM 2204 N N . ALA A 1 276 ? 12.762 -3.774 -20.004 1.00 92.31 276 ALA A N 1
ATOM 2205 C CA . ALA A 1 276 ? 11.922 -2.674 -19.533 1.00 92.31 276 ALA A CA 1
ATOM 2206 C C . ALA A 1 276 ? 11.590 -1.690 -20.670 1.00 92.31 276 ALA A C 1
ATOM 2208 O O . ALA A 1 276 ? 10.445 -1.247 -20.769 1.00 92.31 276 ALA A O 1
ATOM 2209 N N . PHE A 1 277 ? 12.552 -1.414 -21.556 1.00 92.94 277 PHE A N 1
ATOM 2210 C CA . PHE A 1 277 ? 12.355 -0.551 -22.725 1.00 92.94 277 PHE A CA 1
ATOM 2211 C C . PHE A 1 277 ? 11.680 -1.269 -23.892 1.00 92.94 277 PHE A C 1
ATOM 2213 O O . PHE A 1 277 ? 10.838 -0.666 -24.546 1.00 92.94 277 PHE A O 1
ATOM 2220 N N . LEU A 1 278 ? 11.987 -2.549 -24.130 1.00 91.31 278 LEU A N 1
ATOM 2221 C CA . LEU A 1 278 ? 11.349 -3.318 -25.205 1.00 91.31 278 LEU A CA 1
ATOM 2222 C C . LEU A 1 278 ? 9.852 -3.514 -24.975 1.00 91.31 278 LEU A C 1
ATOM 2224 O O . LEU A 1 278 ? 9.097 -3.545 -25.934 1.00 91.31 278 LEU A O 1
ATOM 2228 N N . CYS A 1 279 ? 9.415 -3.674 -23.723 1.00 89.00 279 CYS A N 1
ATOM 2229 C CA . CYS A 1 279 ? 8.062 -4.164 -23.441 1.00 89.00 279 CYS A CA 1
ATOM 2230 C C . CYS A 1 279 ? 7.240 -3.232 -22.545 1.00 89.00 279 CYS A C 1
ATOM 2232 O O . CYS A 1 279 ? 6.033 -3.417 -22.412 1.00 89.00 279 CYS A O 1
ATOM 2234 N N . GLY A 1 280 ? 7.861 -2.245 -21.884 1.00 89.19 280 GLY A N 1
ATOM 2235 C CA . GLY A 1 280 ? 7.155 -1.281 -21.023 1.00 89.19 280 GLY A CA 1
ATOM 2236 C C . GLY A 1 280 ? 6.346 -1.929 -19.898 1.00 89.19 280 GLY A C 1
ATOM 2237 O O . GLY A 1 280 ? 5.347 -1.376 -19.429 1.00 89.19 280 GLY A O 1
ATOM 2238 N N . LEU A 1 281 ? 6.743 -3.131 -19.478 1.00 88.56 281 LEU A N 1
ATOM 2239 C CA . LEU A 1 281 ? 6.061 -3.870 -18.429 1.00 88.56 281 LEU A CA 1
ATOM 2240 C C . LEU A 1 281 ? 6.343 -3.243 -17.066 1.00 88.56 281 LEU A C 1
ATOM 2242 O O . LEU A 1 281 ? 7.407 -2.685 -16.800 1.00 88.56 281 LEU A O 1
ATOM 2246 N N . ARG A 1 282 ? 5.379 -3.373 -16.150 1.00 85.81 282 ARG A N 1
ATOM 2247 C CA . ARG A 1 282 ? 5.581 -2.955 -14.758 1.00 85.81 282 ARG A CA 1
ATOM 2248 C C . ARG A 1 282 ? 6.697 -3.784 -14.134 1.00 85.81 282 ARG A C 1
ATOM 2250 O O . ARG A 1 282 ? 6.752 -4.987 -14.364 1.00 85.81 282 ARG A O 1
ATOM 2257 N N . ALA A 1 283 ? 7.500 -3.164 -13.270 1.00 86.31 283 ALA A N 1
ATOM 2258 C CA . ALA A 1 283 ? 8.645 -3.810 -12.628 1.00 86.31 283 ALA A CA 1
ATOM 2259 C C . ALA A 1 283 ? 8.311 -5.172 -11.985 1.00 86.31 283 ALA A C 1
ATOM 2261 O O . ALA A 1 283 ? 9.067 -6.120 -12.148 1.00 86.31 283 ALA A O 1
ATOM 2262 N N . ASP A 1 284 ? 7.162 -5.306 -11.312 1.00 80.25 284 ASP A N 1
ATOM 2263 C CA . ASP A 1 284 ? 6.769 -6.569 -10.662 1.00 80.25 284 ASP A CA 1
ATOM 2264 C C . ASP A 1 284 ? 6.408 -7.684 -11.663 1.00 80.25 284 ASP A C 1
ATOM 2266 O O . ASP A 1 284 ? 6.758 -8.855 -11.480 1.00 80.25 284 ASP A O 1
ATOM 2270 N N . THR A 1 285 ? 5.763 -7.297 -12.766 1.00 84.31 285 THR A N 1
ATOM 2271 C CA . THR A 1 285 ? 5.449 -8.179 -13.893 1.00 84.31 285 THR A CA 1
ATOM 2272 C C . THR A 1 285 ? 6.737 -8.612 -14.582 1.00 84.31 285 THR A C 1
ATOM 2274 O O . THR A 1 285 ? 6.980 -9.806 -14.712 1.00 84.31 285 THR A O 1
ATOM 2277 N N . LEU A 1 286 ? 7.615 -7.659 -14.907 1.00 85.88 286 LEU A N 1
ATOM 2278 C CA . LEU A 1 286 ? 8.926 -7.915 -15.499 1.00 85.88 286 LEU A CA 1
ATOM 2279 C C . LEU A 1 286 ? 9.753 -8.880 -14.636 1.00 85.88 286 LEU A C 1
ATOM 2281 O O . LEU A 1 286 ? 10.259 -9.874 -15.141 1.00 85.88 286 LEU A O 1
ATOM 2285 N N . ALA A 1 287 ? 9.800 -8.647 -13.321 1.00 82.69 287 ALA A N 1
ATOM 2286 C CA . ALA A 1 287 ? 10.521 -9.467 -12.346 1.00 82.69 287 ALA A CA 1
ATOM 2287 C C . ALA A 1 287 ? 9.931 -10.874 -12.117 1.00 82.69 287 ALA A C 1
ATOM 2289 O O . ALA A 1 287 ? 10.470 -11.638 -11.321 1.00 82.69 287 ALA A O 1
ATOM 2290 N N . SER A 1 288 ? 8.790 -11.209 -12.724 1.00 82.62 288 SER A N 1
ATOM 2291 C CA . SER A 1 288 ? 8.147 -12.528 -12.598 1.00 82.62 288 SER A CA 1
ATOM 2292 C C . SER A 1 288 ? 7.912 -13.227 -13.931 1.00 82.62 288 SER A C 1
ATOM 2294 O O . SER A 1 288 ? 7.297 -14.294 -13.955 1.00 82.62 288 SER A O 1
ATOM 2296 N N . LEU A 1 289 ? 8.420 -12.658 -15.027 1.00 82.06 289 LEU A N 1
ATOM 2297 C CA . LEU A 1 289 ? 8.437 -13.342 -16.309 1.00 82.06 289 LEU A CA 1
ATOM 2298 C C . LEU A 1 289 ? 9.238 -14.646 -16.221 1.00 82.06 289 LEU A C 1
ATOM 2300 O O . LEU A 1 289 ? 10.116 -14.833 -15.383 1.00 82.06 289 LEU A O 1
ATOM 2304 N N . ARG A 1 290 ? 8.905 -15.559 -17.125 1.00 81.94 290 ARG A N 1
ATOM 2305 C CA . ARG A 1 290 ? 9.568 -16.851 -17.307 1.00 81.94 290 ARG A CA 1
ATOM 2306 C C . ARG A 1 290 ? 9.914 -16.973 -18.782 1.00 81.94 290 ARG A C 1
ATOM 2308 O O . ARG A 1 290 ? 9.298 -16.291 -19.596 1.00 81.94 290 ARG A O 1
ATOM 2315 N N . ILE A 1 291 ? 10.837 -17.866 -19.124 1.00 80.88 291 ILE A N 1
ATOM 2316 C CA . ILE A 1 291 ? 11.282 -18.065 -20.512 1.00 80.88 291 ILE A CA 1
ATOM 2317 C C . ILE A 1 291 ? 10.096 -18.385 -21.441 1.00 80.88 291 ILE A C 1
ATOM 2319 O O . ILE A 1 291 ? 10.026 -17.852 -22.538 1.00 80.88 291 ILE A O 1
ATOM 2323 N N . CYS A 1 292 ? 9.106 -19.156 -20.976 1.00 80.94 292 CYS A N 1
ATOM 2324 C CA . CYS A 1 292 ? 7.899 -19.486 -21.748 1.00 80.94 292 CYS A CA 1
ATOM 2325 C C . CYS A 1 292 ? 7.034 -18.277 -22.146 1.00 80.94 292 CYS A C 1
ATOM 2327 O O . CYS A 1 292 ? 6.196 -18.393 -23.032 1.00 80.94 292 CYS A O 1
ATOM 2329 N N . HIS A 1 293 ? 7.207 -17.130 -21.487 1.00 84.31 293 HIS A N 1
ATOM 2330 C CA . HIS A 1 293 ? 6.483 -15.894 -21.787 1.00 84.31 293 HIS A CA 1
ATOM 2331 C C . HIS A 1 293 ? 7.172 -15.059 -22.870 1.00 84.31 293 HIS A C 1
ATOM 2333 O O . HIS A 1 293 ? 6.696 -13.973 -23.189 1.00 84.31 293 HIS A O 1
ATOM 2339 N N . PHE A 1 294 ? 8.300 -15.527 -23.401 1.00 83.88 294 PHE A N 1
ATOM 2340 C CA . PHE A 1 294 ? 9.127 -14.801 -24.348 1.00 83.88 294 PHE A CA 1
ATOM 2341 C C . PHE A 1 294 ? 9.175 -15.552 -25.680 1.00 83.88 294 PHE A C 1
ATOM 2343 O O . PHE A 1 294 ? 9.659 -16.680 -25.744 1.00 83.88 294 PHE A O 1
ATOM 2350 N N . ASP A 1 295 ? 8.676 -14.919 -26.740 1.00 84.94 295 ASP A N 1
ATOM 2351 C CA . ASP A 1 295 ? 8.745 -15.420 -28.111 1.00 84.94 295 ASP A CA 1
ATOM 2352 C C . ASP A 1 295 ? 9.609 -14.455 -28.944 1.00 84.94 295 ASP A C 1
ATOM 2354 O O . ASP A 1 295 ? 9.090 -13.497 -29.526 1.00 84.94 295 ASP A O 1
ATOM 2358 N N . PRO A 1 296 ? 10.942 -14.655 -28.972 1.00 78.69 296 PRO A N 1
ATOM 2359 C CA . PRO A 1 296 ? 11.850 -13.763 -29.687 1.00 78.69 296 PRO A CA 1
ATOM 2360 C C . PRO A 1 296 ? 11.677 -13.844 -31.203 1.00 78.69 296 PRO A C 1
ATOM 2362 O O . PRO A 1 296 ? 11.922 -12.859 -31.888 1.00 78.69 296 PRO A O 1
ATOM 2365 N N . ALA A 1 297 ? 11.217 -14.983 -31.732 1.00 83.06 297 ALA A N 1
ATOM 2366 C CA . ALA A 1 297 ? 10.980 -15.146 -33.163 1.00 83.06 297 ALA A CA 1
ATOM 2367 C C . ALA A 1 297 ? 9.832 -14.252 -33.656 1.00 83.06 297 ALA A C 1
ATOM 2369 O O . ALA A 1 297 ? 9.844 -13.805 -34.800 1.00 83.06 297 ALA A O 1
ATOM 2370 N N . LYS A 1 298 ? 8.849 -13.988 -32.788 1.00 85.88 298 LYS A N 1
ATOM 2371 C CA . LYS A 1 298 ? 7.723 -13.088 -33.069 1.00 85.88 298 LYS A CA 1
ATOM 2372 C C . LYS A 1 298 ? 7.865 -11.707 -32.431 1.00 85.88 298 LYS A C 1
ATOM 2374 O O . LYS A 1 298 ? 6.913 -10.936 -32.503 1.00 85.88 298 LYS A O 1
ATOM 2379 N N . GLU A 1 299 ? 8.999 -11.419 -31.790 1.00 88.62 299 GLU A N 1
ATOM 2380 C CA . GLU A 1 299 ? 9.221 -10.191 -31.014 1.00 88.62 299 GLU A CA 1
ATOM 2381 C C . GLU A 1 299 ? 8.049 -9.903 -30.053 1.00 88.62 299 GLU A C 1
ATOM 2383 O O . GLU A 1 299 ? 7.488 -8.805 -30.004 1.00 88.62 299 GLU A O 1
ATOM 2388 N N . LEU A 1 300 ? 7.629 -10.936 -29.312 1.00 89.31 300 LEU A N 1
ATOM 2389 C CA . LEU A 1 300 ? 6.403 -10.926 -28.520 1.00 89.31 300 LEU A CA 1
ATOM 2390 C C . LEU A 1 300 ? 6.654 -11.379 -27.077 1.00 89.31 300 LEU A C 1
ATOM 2392 O O . LEU A 1 300 ? 7.329 -12.376 -26.821 1.00 89.31 300 LEU A O 1
ATOM 2396 N N . ILE A 1 301 ? 6.039 -10.677 -26.123 1.00 87.88 301 ILE A N 1
ATOM 2397 C CA . ILE A 1 301 ? 5.872 -11.146 -24.746 1.00 87.88 301 ILE A CA 1
ATOM 2398 C C . ILE A 1 301 ? 4.424 -11.551 -24.501 1.00 87.88 301 ILE A C 1
ATOM 2400 O O . ILE A 1 301 ? 3.494 -10.769 -24.700 1.00 87.88 301 ILE A O 1
ATOM 2404 N N . ILE A 1 302 ? 4.251 -12.769 -24.002 1.00 88.62 302 ILE A N 1
ATOM 2405 C CA . ILE A 1 302 ? 2.968 -13.344 -23.608 1.00 88.62 302 ILE A CA 1
ATOM 2406 C C . ILE A 1 302 ? 2.861 -13.225 -22.090 1.00 88.62 302 ILE A C 1
ATOM 2408 O O . ILE A 1 302 ? 3.438 -14.015 -21.346 1.00 88.62 302 ILE A O 1
ATOM 2412 N N . GLN A 1 303 ? 2.139 -12.222 -21.599 1.00 85.50 303 GLN A N 1
ATOM 2413 C CA . GLN A 1 303 ? 1.891 -12.079 -20.170 1.00 85.50 303 GLN A CA 1
ATOM 2414 C C . GLN A 1 303 ? 0.698 -12.951 -19.779 1.00 85.50 303 GLN A C 1
ATOM 2416 O O . GLN A 1 303 ? -0.455 -12.555 -19.962 1.00 85.50 303 GLN A O 1
ATOM 2421 N N . ASP A 1 304 ? 0.978 -14.110 -19.191 1.00 86.25 304 ASP A N 1
ATOM 2422 C CA . ASP A 1 304 ? -0.029 -14.941 -18.537 1.00 86.25 304 ASP A CA 1
ATOM 2423 C C . ASP A 1 304 ? -0.139 -14.561 -17.055 1.00 86.25 304 ASP A C 1
ATOM 2425 O O . ASP A 1 304 ? 0.775 -14.789 -16.260 1.00 86.25 304 ASP A O 1
ATOM 2429 N N . ALA A 1 305 ? -1.264 -13.967 -16.664 1.00 84.31 305 ALA A N 1
ATOM 2430 C CA . ALA A 1 305 ? -1.501 -13.533 -15.294 1.00 84.31 305 ALA A CA 1
ATOM 2431 C C . ALA A 1 305 ? -1.719 -14.668 -14.284 1.00 84.31 305 ALA A C 1
ATOM 2433 O O . ALA A 1 305 ? -1.714 -14.397 -13.084 1.00 84.31 305 ALA A O 1
ATOM 2434 N N . SER A 1 306 ? -1.901 -15.915 -14.733 1.00 81.69 306 SER A N 1
ATOM 2435 C CA . SER A 1 306 ? -1.923 -17.074 -13.832 1.00 81.69 306 SER A CA 1
ATOM 2436 C C . SER A 1 306 ? -0.526 -17.430 -13.311 1.00 81.69 306 SER A C 1
ATOM 2438 O O . SER A 1 306 ? -0.391 -18.025 -12.243 1.00 81.69 306 SER A O 1
ATOM 2440 N N . ILE A 1 307 ? 0.520 -17.018 -14.037 1.00 79.75 307 ILE A N 1
ATOM 2441 C CA . ILE A 1 307 ? 1.917 -17.348 -13.739 1.00 79.75 307 ILE A CA 1
ATOM 2442 C C . ILE A 1 307 ? 2.716 -16.101 -13.334 1.00 79.75 307 ILE A C 1
ATOM 2444 O O . ILE A 1 307 ? 3.554 -16.151 -12.429 1.00 79.75 307 ILE A O 1
ATOM 2448 N N . VAL A 1 308 ? 2.478 -14.978 -14.009 1.00 81.38 308 VAL A N 1
ATOM 2449 C CA . VAL A 1 308 ? 3.193 -13.710 -13.830 1.00 81.38 308 VAL A CA 1
ATOM 2450 C C . VAL A 1 308 ? 2.444 -12.829 -12.833 1.00 81.38 308 VAL A C 1
ATOM 2452 O O . VAL A 1 308 ? 1.215 -12.784 -12.818 1.00 81.38 308 VAL A O 1
ATOM 2455 N N . ARG A 1 309 ? 3.176 -12.041 -12.036 1.00 81.56 309 ARG A N 1
ATOM 2456 C CA . ARG A 1 309 ? 2.616 -11.030 -11.120 1.00 81.56 309 ARG A CA 1
ATOM 2457 C C . ARG A 1 309 ? 2.120 -9.812 -11.903 1.00 81.56 309 ARG A C 1
ATOM 2459 O O . ARG A 1 309 ? 2.695 -8.719 -11.892 1.00 81.56 309 ARG A O 1
ATOM 2466 N N . ALA A 1 310 ? 1.060 -10.032 -12.665 1.00 81.06 310 ALA A N 1
ATOM 2467 C CA . ALA A 1 310 ? 0.373 -9.026 -13.445 1.00 81.06 310 ALA A CA 1
ATOM 2468 C C . ALA A 1 310 ? -0.506 -8.161 -12.539 1.00 81.06 310 ALA A C 1
ATOM 2470 O O . ALA A 1 310 ? -1.275 -8.658 -11.713 1.00 81.06 310 ALA A O 1
ATOM 2471 N N . LYS A 1 311 ? -0.461 -6.839 -12.737 1.00 79.62 311 LYS A N 1
ATOM 2472 C CA . LYS A 1 311 ? -1.367 -5.933 -12.023 1.00 79.62 311 LYS A CA 1
ATOM 2473 C C . LYS A 1 311 ? -2.823 -6.299 -12.336 1.00 79.62 311 LYS A C 1
ATOM 2475 O O . LYS A 1 311 ? -3.219 -6.309 -13.501 1.00 79.62 311 LYS A O 1
ATOM 2480 N N . ASN A 1 312 ? -3.613 -6.516 -11.284 1.00 76.06 312 ASN A N 1
ATOM 2481 C CA . ASN A 1 312 ? -5.027 -6.898 -11.342 1.00 76.06 312 ASN A CA 1
ATOM 2482 C C . ASN A 1 312 ? -5.291 -8.206 -12.116 1.00 76.06 312 ASN A C 1
ATOM 2484 O O . ASN A 1 312 ? -6.367 -8.345 -12.690 1.00 76.06 312 ASN A O 1
ATOM 2488 N N . GLY A 1 313 ? -4.318 -9.121 -12.192 1.00 79.62 313 GLY A N 1
ATOM 2489 C CA . GLY A 1 313 ? -4.518 -10.419 -12.843 1.00 79.62 313 GLY A CA 1
ATOM 2490 C C . GLY A 1 313 ? -4.816 -10.331 -14.346 1.00 79.62 313 GLY A C 1
ATOM 2491 O O . GLY A 1 313 ? -5.517 -11.179 -14.886 1.00 79.62 313 GLY A O 1
ATOM 2492 N N . LYS A 1 314 ? -4.340 -9.283 -15.032 1.00 84.44 314 LYS A N 1
ATOM 2493 C CA . LYS A 1 314 ? -4.599 -9.088 -16.466 1.00 84.44 314 LYS A CA 1
ATOM 2494 C C . LYS A 1 314 ? -3.591 -9.845 -17.324 1.00 84.44 314 LYS A C 1
ATOM 2496 O O . LYS A 1 314 ? -2.406 -9.515 -17.274 1.00 84.44 314 LYS A O 1
ATOM 2501 N N . SER A 1 315 ? -4.059 -10.782 -18.141 1.00 89.50 315 SER A N 1
ATOM 2502 C CA . SER A 1 315 ? -3.250 -11.375 -19.212 1.00 89.50 315 SER A CA 1
ATOM 2503 C C . SER A 1 315 ? -3.256 -10.470 -20.442 1.00 89.50 315 SER A C 1
ATOM 2505 O O . SER A 1 315 ? -4.287 -9.873 -20.761 1.00 89.50 315 SER A O 1
ATOM 2507 N N . LEU A 1 316 ? -2.111 -10.322 -21.105 1.00 89.75 316 LEU A N 1
ATOM 2508 C CA . LEU A 1 316 ? -1.980 -9.490 -22.303 1.00 89.75 316 LEU A CA 1
ATOM 2509 C C . LEU A 1 316 ? -0.762 -9.891 -23.143 1.00 89.75 316 LEU A C 1
ATOM 2511 O O . LEU A 1 316 ? 0.231 -10.380 -22.619 1.00 89.75 316 LEU A O 1
ATOM 2515 N N . ASN A 1 317 ? -0.829 -9.632 -24.444 1.00 91.00 317 ASN A N 1
ATOM 2516 C CA . ASN A 1 317 ? 0.281 -9.852 -25.365 1.00 91.00 317 ASN A CA 1
ATOM 2517 C C . ASN A 1 317 ? 0.907 -8.497 -25.707 1.00 91.00 317 ASN A C 1
ATOM 2519 O O . ASN A 1 317 ? 0.189 -7.568 -26.081 1.00 91.00 317 ASN A O 1
ATOM 2523 N N . VAL A 1 318 ? 2.224 -8.377 -25.547 1.00 90.25 318 VAL A N 1
ATOM 2524 C CA . VAL A 1 318 ? 2.986 -7.156 -25.836 1.00 90.25 318 VAL A CA 1
ATOM 2525 C C . VAL A 1 318 ? 3.958 -7.433 -26.965 1.00 90.25 318 VAL A C 1
ATOM 2527 O O . VAL A 1 318 ? 4.910 -8.188 -26.783 1.00 90.25 318 VAL A O 1
ATOM 2530 N N . ASN A 1 319 ? 3.740 -6.795 -28.111 1.00 93.12 319 ASN A N 1
ATOM 2531 C CA . ASN A 1 319 ? 4.763 -6.727 -29.150 1.00 93.12 319 ASN A CA 1
ATOM 2532 C C . ASN A 1 319 ? 5.896 -5.825 -28.668 1.00 93.12 319 ASN A C 1
ATOM 2534 O O . ASN A 1 319 ? 5.640 -4.827 -27.988 1.00 93.12 319 ASN A O 1
ATOM 2538 N N . TRP A 1 320 ? 7.130 -6.152 -29.034 1.00 91.56 320 TRP A N 1
ATOM 2539 C CA . TRP A 1 320 ? 8.261 -5.301 -28.703 1.00 91.56 320 TRP A CA 1
ATOM 2540 C C . TRP A 1 320 ? 8.083 -3.919 -29.327 1.00 91.56 320 TRP A C 1
ATOM 2542 O O . TRP A 1 320 ? 7.632 -3.763 -30.465 1.00 91.56 320 TRP A O 1
ATOM 2552 N N . PHE A 1 321 ? 8.420 -2.891 -28.557 1.00 92.56 321 PHE A N 1
ATOM 2553 C CA . PHE A 1 321 ? 8.411 -1.529 -29.047 1.00 92.56 321 PHE A CA 1
ATOM 2554 C C . PHE A 1 321 ? 9.460 -1.356 -30.152 1.00 92.56 321 PHE A C 1
ATOM 2556 O O . PHE A 1 321 ? 10.544 -1.937 -30.064 1.00 92.56 321 PHE A O 1
ATOM 2563 N N . PRO A 1 322 ? 9.178 -0.519 -31.166 1.00 91.94 322 PRO A N 1
ATOM 2564 C CA . PRO A 1 322 ? 10.089 -0.266 -32.278 1.00 91.94 322 PRO A CA 1
ATOM 2565 C C . PRO A 1 322 ? 11.227 0.676 -31.845 1.00 91.94 322 PRO A C 1
ATOM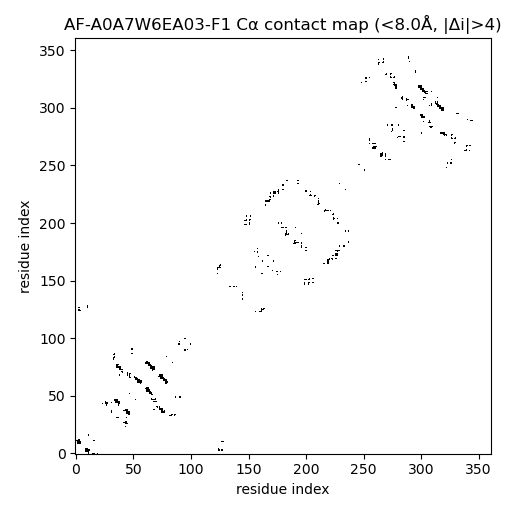 2567 O O . PRO A 1 322 ? 11.286 1.840 -32.241 1.00 91.94 322 PRO A O 1
ATOM 2570 N N . ILE A 1 323 ? 12.112 0.180 -30.984 1.00 93.06 323 ILE A N 1
ATOM 2571 C CA . ILE A 1 323 ? 13.303 0.871 -30.473 1.00 93.06 323 ILE A CA 1
ATOM 2572 C C . ILE A 1 323 ? 14.576 0.277 -31.106 1.00 93.06 323 ILE A C 1
ATOM 2574 O O . ILE A 1 323 ? 14.494 -0.749 -31.788 1.00 93.06 323 ILE A O 1
ATOM 2578 N N . PRO A 1 324 ? 15.759 0.902 -30.941 1.00 93.75 324 PRO A N 1
ATOM 2579 C CA . PRO A 1 324 ? 16.994 0.401 -31.537 1.00 93.75 324 PRO A CA 1
ATOM 2580 C C . PRO A 1 324 ? 17.270 -1.077 -31.226 1.00 93.75 324 PRO A C 1
ATOM 2582 O O . PRO A 1 324 ? 17.047 -1.560 -30.115 1.00 93.75 324 PRO A O 1
ATOM 2585 N N . LYS A 1 325 ? 17.814 -1.801 -32.213 1.00 90.81 325 LYS A N 1
ATOM 2586 C CA . LYS A 1 325 ? 18.082 -3.249 -32.111 1.00 90.81 325 LYS A CA 1
ATOM 2587 C C . LYS A 1 325 ? 19.114 -3.617 -31.041 1.00 90.81 325 LYS A C 1
ATOM 2589 O O . LYS A 1 325 ? 19.246 -4.781 -30.692 1.00 90.81 325 LYS A O 1
ATOM 2594 N N . THR A 1 326 ? 19.849 -2.650 -30.501 1.00 91.88 326 THR A N 1
ATOM 2595 C CA . THR A 1 326 ? 20.746 -2.846 -29.350 1.00 91.88 326 THR A CA 1
ATOM 2596 C C . THR A 1 326 ? 20.012 -3.460 -28.155 1.00 91.88 326 THR A C 1
ATOM 2598 O O . THR A 1 326 ? 20.546 -4.355 -27.495 1.00 91.88 326 THR A O 1
ATOM 2601 N N . PHE A 1 327 ? 18.756 -3.064 -27.934 1.00 91.62 327 PHE A N 1
ATOM 2602 C CA . PHE A 1 327 ? 17.906 -3.619 -26.887 1.00 91.62 327 PHE A CA 1
ATOM 2603 C C . PHE A 1 327 ? 17.519 -5.076 -27.166 1.00 91.62 327 PHE A C 1
ATOM 2605 O O . PHE A 1 327 ? 17.715 -5.926 -26.298 1.00 91.62 327 PHE A O 1
ATOM 2612 N N . SER A 1 328 ? 17.026 -5.392 -28.369 1.00 88.62 328 SER A N 1
ATOM 2613 C CA . SER A 1 328 ? 16.638 -6.764 -28.732 1.00 88.62 328 SER A CA 1
ATOM 2614 C C . SER A 1 328 ? 17.836 -7.713 -28.771 1.00 88.62 328 SER A C 1
ATOM 2616 O O . SER A 1 328 ? 17.769 -8.811 -28.228 1.00 88.62 328 SER A O 1
ATOM 2618 N N . ASN A 1 329 ? 18.978 -7.258 -29.289 1.00 86.94 329 ASN A N 1
ATOM 2619 C CA . ASN A 1 329 ? 20.224 -8.027 -29.307 1.00 86.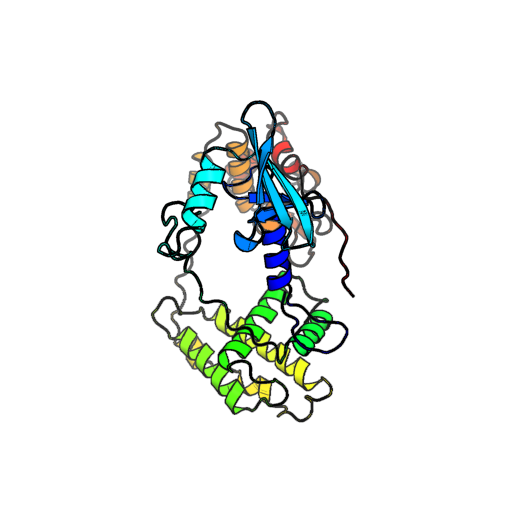94 329 ASN A CA 1
ATOM 2620 C C . ASN A 1 329 ? 20.723 -8.397 -27.900 1.00 86.94 329 ASN A C 1
ATOM 2622 O O . ASN A 1 329 ? 21.412 -9.400 -27.741 1.00 86.94 329 ASN A O 1
ATOM 2626 N N . THR A 1 330 ? 20.396 -7.596 -26.880 1.00 85.88 330 THR A N 1
ATOM 2627 C CA . THR A 1 330 ? 20.776 -7.870 -25.484 1.00 85.88 330 THR A CA 1
ATOM 2628 C C . THR A 1 330 ? 19.983 -9.041 -24.889 1.00 85.88 330 THR A C 1
ATOM 2630 O O . THR A 1 330 ? 20.444 -9.685 -23.949 1.00 85.88 330 THR A O 1
ATOM 2633 N N . VAL A 1 331 ? 18.791 -9.323 -25.423 1.00 80.88 331 VAL A N 1
ATOM 2634 C CA . VAL A 1 331 ? 17.856 -10.340 -24.908 1.00 80.88 331 VAL A CA 1
ATOM 2635 C C . VAL A 1 331 ? 17.674 -11.525 -25.862 1.00 80.88 331 VAL A C 1
ATOM 2637 O O . VAL A 1 331 ? 16.896 -12.432 -25.576 1.00 80.88 331 VAL A O 1
ATOM 2640 N N . ASP A 1 332 ? 18.397 -11.534 -26.983 1.00 71.50 332 ASP A N 1
ATOM 2641 C CA . ASP A 1 332 ? 18.333 -12.574 -28.006 1.00 71.50 332 ASP A CA 1
ATOM 2642 C C . ASP A 1 332 ? 18.916 -13.903 -27.508 1.00 71.50 332 ASP A C 1
ATOM 2644 O O . ASP A 1 332 ? 20.132 -14.085 -27.430 1.00 71.50 332 ASP A O 1
ATOM 2648 N N . LEU A 1 333 ? 18.011 -14.846 -27.228 1.00 61.62 333 LEU A N 1
ATOM 2649 C CA . LEU A 1 333 ? 18.276 -16.196 -26.722 1.00 61.62 333 LEU A CA 1
ATOM 2650 C C . LEU A 1 333 ? 19.177 -17.040 -27.623 1.00 61.62 333 LEU A C 1
ATOM 2652 O O . LEU A 1 333 ? 19.829 -17.951 -27.121 1.00 61.62 333 LEU A O 1
ATOM 2656 N N . SER A 1 334 ? 19.238 -16.744 -28.925 1.00 55.91 334 SER A N 1
ATOM 2657 C CA . SER A 1 334 ? 20.058 -17.501 -29.880 1.00 55.91 334 SER A CA 1
ATOM 2658 C C . SER A 1 334 ? 21.564 -17.300 -29.676 1.00 55.91 334 SER A C 1
ATOM 2660 O O . SER A 1 334 ? 22.367 -18.096 -30.158 1.00 55.91 334 SER A O 1
ATOM 2662 N N . ARG A 1 335 ? 21.948 -16.256 -28.930 1.00 48.88 335 ARG A N 1
ATOM 2663 C CA . ARG A 1 335 ? 23.336 -15.914 -28.586 1.00 48.88 335 ARG A CA 1
ATOM 2664 C C . ARG A 1 335 ? 23.720 -16.279 -27.151 1.00 48.88 335 ARG A C 1
ATOM 2666 O O . ARG A 1 335 ? 24.853 -16.028 -26.748 1.00 48.88 335 ARG A O 1
ATOM 2673 N N . PHE A 1 336 ? 22.796 -16.840 -26.369 1.00 49.44 336 PHE A N 1
ATOM 2674 C CA . PHE A 1 336 ? 23.052 -17.233 -24.988 1.00 49.44 336 PHE A CA 1
ATOM 2675 C C . PHE A 1 336 ? 23.510 -18.693 -24.922 1.00 49.44 336 PHE A C 1
ATOM 2677 O O . PHE A 1 336 ? 22.691 -19.606 -25.014 1.00 49.44 336 PHE A O 1
ATOM 2684 N N . ASP A 1 337 ? 24.791 -18.918 -24.629 1.00 41.47 337 ASP A N 1
ATOM 2685 C CA . ASP A 1 337 ? 25.227 -20.142 -23.950 1.00 41.47 337 ASP A CA 1
ATOM 2686 C C . ASP A 1 337 ? 24.554 -20.180 -22.564 1.00 41.47 337 ASP A C 1
ATOM 2688 O O . ASP A 1 337 ? 25.069 -19.624 -21.600 1.00 41.47 337 ASP A O 1
ATOM 2692 N N . ALA A 1 338 ? 23.334 -20.728 -22.522 1.00 37.06 338 ALA A N 1
ATOM 2693 C CA . ALA A 1 338 ? 22.496 -21.268 -21.436 1.00 37.06 338 ALA A CA 1
ATOM 2694 C C . ALA A 1 338 ? 22.504 -20.700 -19.986 1.00 37.06 338 ALA A C 1
ATOM 2696 O O . ALA A 1 338 ? 21.645 -21.096 -19.204 1.00 37.06 338 ALA A O 1
ATOM 2697 N N . ALA A 1 339 ? 23.375 -19.791 -19.555 1.00 42.47 339 ALA A N 1
ATOM 2698 C CA . ALA A 1 339 ? 23.601 -19.495 -18.134 1.00 42.47 339 ALA A CA 1
ATOM 2699 C C . ALA A 1 339 ? 22.832 -18.290 -17.527 1.00 42.47 339 ALA A C 1
ATOM 2701 O O . ALA A 1 339 ? 22.458 -18.369 -16.354 1.00 42.47 339 ALA A O 1
ATOM 2702 N N . PRO A 1 340 ? 22.533 -17.172 -18.226 1.00 45.31 340 PRO A N 1
ATOM 2703 C CA . PRO A 1 340 ? 22.007 -15.976 -17.543 1.00 45.31 340 PRO A CA 1
ATOM 2704 C C . PRO A 1 340 ? 20.494 -15.977 -17.274 1.00 45.31 340 PRO A C 1
ATOM 2706 O O . PRO A 1 340 ? 20.042 -15.295 -16.354 1.00 45.31 340 PRO A O 1
ATOM 2709 N N . LEU A 1 341 ? 19.698 -16.747 -18.026 1.00 41.66 341 LEU A N 1
ATOM 2710 C CA . LEU A 1 341 ? 18.245 -16.855 -17.800 1.00 41.66 341 LEU A CA 1
ATOM 2711 C C . LEU A 1 341 ? 17.870 -17.882 -16.736 1.00 41.66 341 LEU A C 1
ATOM 2713 O O . LEU A 1 341 ? 16.856 -17.712 -16.060 1.00 41.66 341 LEU A O 1
ATOM 2717 N N . ILE A 1 342 ? 18.727 -18.879 -16.506 1.00 41.00 342 ILE A N 1
ATOM 2718 C CA . ILE A 1 342 ? 18.593 -19.819 -15.386 1.00 41.00 342 ILE A CA 1
ATOM 2719 C C . ILE A 1 342 ? 18.710 -19.068 -14.044 1.00 41.00 342 ILE A C 1
ATOM 2721 O O . ILE A 1 342 ? 18.033 -19.400 -13.075 1.00 41.00 342 ILE A O 1
ATOM 2725 N N . ALA A 1 343 ? 19.459 -17.961 -13.984 1.00 39.12 343 ALA A N 1
ATOM 2726 C CA . ALA A 1 343 ? 19.526 -17.118 -12.787 1.00 39.12 343 ALA A CA 1
ATOM 2727 C C . ALA A 1 343 ? 18.223 -16.340 -12.487 1.00 39.12 343 ALA A C 1
ATOM 2729 O O . ALA A 1 343 ? 18.068 -15.823 -11.374 1.00 39.12 343 ALA A O 1
ATOM 2730 N N . PHE A 1 344 ? 17.284 -16.257 -13.441 1.00 41.19 344 PHE A N 1
ATOM 2731 C CA . PHE A 1 344 ? 15.956 -15.668 -13.230 1.00 41.19 344 PHE A CA 1
ATOM 2732 C C . PHE A 1 344 ? 15.004 -16.630 -12.502 1.00 41.19 344 PHE A C 1
ATOM 2734 O O . PHE A 1 344 ? 14.116 -16.185 -11.776 1.00 41.19 344 PHE A O 1
ATOM 2741 N N . THR A 1 345 ? 15.210 -17.942 -12.646 1.00 37.09 345 THR A N 1
ATOM 2742 C CA . THR A 1 345 ? 14.400 -18.985 -11.997 1.00 37.09 345 THR A CA 1
ATOM 2743 C C . THR A 1 345 ? 15.053 -19.532 -10.726 1.00 37.09 345 THR A C 1
ATOM 2745 O O . THR A 1 345 ? 14.375 -19.671 -9.709 1.00 37.09 345 THR A O 1
ATOM 2748 N N . VAL A 1 346 ? 16.374 -19.741 -10.711 1.00 29.61 346 VAL A N 1
ATOM 2749 C CA . VAL A 1 346 ? 17.047 -20.453 -9.605 1.00 29.61 346 VAL A CA 1
ATOM 2750 C C . VAL A 1 346 ? 17.149 -19.631 -8.312 1.00 29.61 346 VAL A C 1
ATOM 2752 O O . VAL A 1 346 ? 17.184 -20.198 -7.225 1.00 29.61 346 VAL A O 1
ATOM 2755 N N . THR A 1 347 ? 17.096 -18.294 -8.363 1.00 34.88 347 THR A N 1
ATOM 2756 C CA . THR A 1 347 ? 17.118 -17.481 -7.125 1.00 34.88 347 THR A CA 1
ATOM 2757 C C . THR A 1 347 ? 15.761 -17.343 -6.426 1.00 34.88 347 THR A C 1
ATOM 2759 O O . THR A 1 347 ? 15.689 -16.697 -5.383 1.00 34.88 347 THR A O 1
ATOM 2762 N N . LYS A 1 348 ? 14.690 -17.965 -6.944 1.00 39.34 348 LYS A N 1
ATOM 2763 C CA . LYS A 1 348 ? 13.371 -17.976 -6.286 1.00 39.34 348 LYS A CA 1
ATOM 2764 C C . LYS A 1 348 ? 12.926 -19.356 -5.791 1.00 39.34 348 LYS A C 1
ATOM 2766 O O . LYS A 1 348 ? 11.936 -19.432 -5.073 1.00 39.34 348 LYS A O 1
ATOM 2771 N N . GLU A 1 349 ? 13.663 -20.416 -6.125 1.00 34.34 349 GLU A N 1
ATOM 2772 C CA . GLU A 1 349 ? 13.388 -21.786 -5.660 1.00 34.34 349 GLU A CA 1
ATOM 2773 C C . GLU A 1 349 ? 14.095 -22.155 -4.348 1.00 34.34 349 GLU A C 1
ATOM 2775 O O . GLU A 1 349 ? 13.915 -23.259 -3.846 1.00 34.34 349 GLU A O 1
ATOM 2780 N N . ILE A 1 350 ? 14.824 -21.228 -3.718 1.00 35.56 350 ILE A N 1
ATOM 2781 C CA . ILE A 1 350 ? 15.395 -21.453 -2.386 1.00 35.56 350 ILE A CA 1
ATOM 2782 C C . ILE A 1 350 ? 14.735 -20.491 -1.390 1.00 35.56 350 ILE A C 1
ATOM 2784 O O . ILE A 1 350 ? 15.118 -19.332 -1.257 1.00 35.56 350 ILE A O 1
ATOM 2788 N N . ASN A 1 351 ? 13.740 -21.036 -0.684 1.00 38.81 351 ASN A N 1
ATOM 2789 C CA . ASN A 1 351 ? 13.132 -20.551 0.559 1.00 38.81 351 ASN A CA 1
ATOM 2790 C C . ASN A 1 351 ? 12.239 -19.300 0.500 1.00 38.81 351 ASN A C 1
ATOM 2792 O O . ASN A 1 351 ? 12.585 -18.248 1.023 1.00 38.81 351 ASN A O 1
ATOM 2796 N N . TYR A 1 352 ? 10.998 -19.492 0.054 1.00 29.42 352 TYR A N 1
ATOM 2797 C CA . TYR A 1 352 ? 9.853 -19.219 0.931 1.00 29.42 352 TYR A CA 1
ATOM 2798 C C . TYR A 1 352 ? 8.909 -20.412 0.829 1.00 29.42 352 TYR A C 1
ATOM 2800 O O . TYR A 1 352 ? 8.187 -20.566 -0.154 1.00 29.42 352 TYR A O 1
ATOM 2808 N N . GLY A 1 353 ? 8.980 -21.287 1.833 1.00 29.44 353 GLY A N 1
ATOM 2809 C CA . GLY A 1 353 ? 7.996 -22.336 2.022 1.00 29.44 353 GLY A CA 1
ATOM 2810 C C . GLY A 1 353 ? 6.605 -21.718 2.056 1.00 29.44 353 GLY A C 1
ATOM 2811 O O . GLY A 1 353 ? 6.356 -20.723 2.737 1.00 29.44 353 GLY A O 1
ATOM 2812 N N . THR A 1 354 ? 5.712 -22.310 1.282 1.00 32.41 354 THR A N 1
ATOM 2813 C CA . THR A 1 354 ? 4.275 -22.190 1.451 1.00 32.41 354 THR A CA 1
ATOM 2814 C C . THR A 1 354 ? 3.902 -22.770 2.816 1.00 32.41 354 THR A C 1
ATOM 2816 O O . THR A 1 354 ? 3.525 -23.933 2.914 1.00 32.41 354 THR A O 1
ATOM 2819 N N . GLU A 1 355 ? 4.021 -21.978 3.882 1.00 27.34 355 GLU A N 1
ATOM 2820 C CA . GLU A 1 355 ? 3.219 -22.190 5.088 1.00 27.34 355 GLU A CA 1
ATOM 2821 C C . GLU A 1 355 ? 1.827 -21.623 4.811 1.00 27.34 355 GLU A C 1
ATOM 2823 O O . GLU A 1 355 ? 1.494 -20.475 5.099 1.00 27.34 355 GLU A O 1
ATOM 2828 N N . THR A 1 356 ? 1.006 -22.456 4.181 1.00 38.94 356 THR A N 1
ATOM 2829 C CA . THR A 1 356 ? -0.435 -22.421 4.386 1.00 38.94 356 THR A CA 1
ATOM 2830 C C . THR A 1 356 ? -0.700 -22.938 5.794 1.00 38.94 356 THR A C 1
ATOM 2832 O O . THR A 1 356 ? -0.858 -24.138 5.972 1.00 38.94 356 THR A O 1
ATOM 2835 N N . ASP A 1 357 ? -0.715 -22.060 6.792 1.00 32.88 357 ASP A N 1
ATOM 2836 C CA . ASP A 1 357 ? -1.450 -22.316 8.029 1.00 32.88 357 ASP A CA 1
ATOM 2837 C C . ASP A 1 357 ? -1.640 -21.034 8.837 1.00 32.88 357 ASP A C 1
ATOM 2839 O O . ASP A 1 357 ? -0.738 -20.209 8.966 1.00 32.88 357 ASP A O 1
ATOM 2843 N N . GLY A 1 358 ? -2.845 -20.865 9.378 1.00 26.69 358 GLY A N 1
ATOM 2844 C CA . GLY A 1 358 ? -3.170 -19.730 10.240 1.00 26.69 358 GLY A CA 1
ATOM 2845 C C . GLY A 1 358 ? -4.430 -18.961 9.865 1.00 26.69 358 GLY A C 1
ATOM 2846 O O . GLY A 1 358 ? -4.493 -17.749 10.058 1.00 26.69 358 GLY A O 1
ATOM 2847 N N . ARG A 1 359 ? -5.481 -19.650 9.403 1.00 28.33 359 ARG A N 1
ATOM 2848 C CA . ARG A 1 359 ? -6.838 -19.213 9.757 1.00 28.33 359 ARG A CA 1
ATOM 2849 C C . ARG A 1 359 ? -6.910 -19.233 11.287 1.00 28.33 359 ARG A C 1
ATOM 2851 O O . ARG A 1 359 ? -6.943 -20.306 11.878 1.00 28.33 359 ARG A O 1
ATOM 2858 N N . ILE A 1 360 ? -6.888 -18.064 11.917 1.00 29.31 360 ILE A N 1
ATOM 2859 C CA . ILE A 1 360 ? -7.155 -17.931 13.349 1.00 29.31 360 ILE A CA 1
ATOM 2860 C C . ILE A 1 360 ? -8.621 -17.519 13.501 1.00 29.31 360 ILE A C 1
ATOM 2862 O O . ILE A 1 360 ? -9.037 -16.453 13.042 1.00 29.31 360 ILE A O 1
ATOM 2866 N N . SER A 1 361 ? -9.373 -18.445 14.092 1.00 33.69 361 SER A N 1
ATOM 2867 C CA . SER A 1 361 ? -10.674 -18.287 14.749 1.00 33.69 361 SER A CA 1
ATOM 2868 C C . SER A 1 361 ? -10.670 -17.241 15.857 1.00 33.69 361 SER A C 1
ATOM 2870 O O . SER A 1 361 ? -9.657 -17.212 16.595 1.00 33.69 361 SER A O 1
#

Secondary structure (DSSP, 8-state):
---S-SSSSPP--HHHHHHHHHHHHHHT-SSPPTTEEE-TTT--EEEPPGGG-EEEEETTTEEEEEEE-TTT--EEEEEPPHHH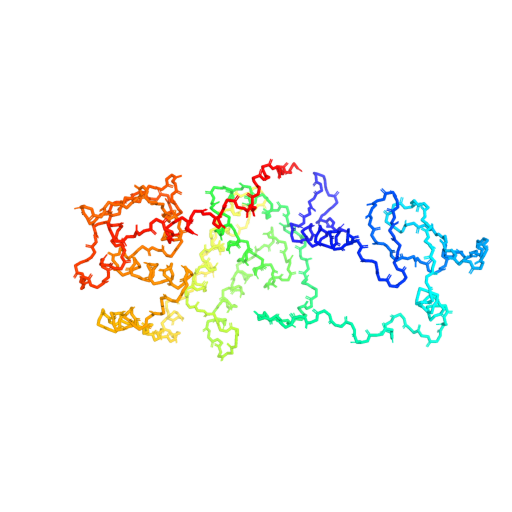HHHHHHHH-TTS-GGGS-TT-------SS------PPP--GGGHHHHHHHHHHHTTS-HHHHHHHHHHHHHHHHHTTT--GGG--HHHHHHHHHHHHHHHH--STTPPPHHHHHHHHHHHHHHHHHHTTSTTTTTS-TTGGGGGPPPHHHHHHSPPPPPPP---HHHHHHHHHHS--SSHHHHHHHHHHHHHHHH---HHHHTT--GGGEEGGGTEEEE-TTTS--GGG--EEEEPPS--HHHHHHH-GGG--SSTTHHHHHTTSSS----------

Radius of gyration: 29.18 Å; Cα contacts (8 Å, |Δi|>4): 354; chains: 1; bounding box: 65×57×79 Å

InterPro domains:
  IPR011010 DNA breaking-rejoining enzyme, catalytic core [SSF56349] (132-322)
  IPR013762 Integrase-like, catalytic domain superfamily [G3DSA:1.10.443.10] (238-335)
  IPR044068 Core-binding (CB) domain [PS51900] (125-212)